Protein AF-0000000084922285 (afdb_homodimer)

Radius of gyration: 20.54 Å; Cα contacts (8 Å, |Δi|>4): 745; chains: 2; bounding box: 54×82×44 Å

Organism: Filifactor alocis (strain ATCC 35896 / CCUG 47790 / D40 B5) (NCBI:txid546269)

pLDDT: mean 90.6, std 15.61, range [23.88, 98.81]

Solvent-accessible surface area (backbone atoms only — not comparable to full-atom values): 15149 Å² total; per-residue (Å²): 89,78,44,74,59,47,82,63,41,44,76,74,59,45,54,66,76,16,33,37,54,41,68,46,74,58,94,44,26,39,36,34,34,31,69,37,38,36,32,80,51,98,92,44,81,43,77,31,34,37,34,43,34,30,28,55,25,46,63,90,67,17,32,32,39,39,39,76,36,66,76,84,61,44,74,50,39,33,36,30,40,45,41,65,56,42,48,66,75,44,54,80,29,30,40,34,25,64,45,57,21,49,39,88,48,36,39,37,39,32,31,34,36,38,38,90,96,50,81,53,17,25,30,37,39,41,39,38,29,76,45,56,39,31,41,36,40,52,68,71,69,61,64,70,63,60,67,76,107,90,78,43,74,57,45,83,61,40,43,72,74,59,45,54,65,76,16,33,37,54,42,69,46,76,58,93,42,26,41,36,35,34,31,70,37,38,34,33,80,51,98,91,42,79,45,78,30,33,36,34,44,34,30,29,56,25,47,63,89,66,18,33,33,39,38,39,77,37,66,76,84,62,45,74,49,41,34,36,29,39,45,38,67,56,44,48,66,76,44,53,80,29,30,39,34,25,64,44,55,21,47,40,86,49,37,38,38,38,31,30,34,37,40,39,87,97,51,81,52,17,25,32,37,39,40,40,37,30,76,44,55,41,31,41,37,41,52,69,70,70,64,64,69,64,61,65,76,106

Structure (mmCIF, N/CA/C/O backbone):
data_AF-0000000084922285-model_v1
#
loop_
_entity.id
_entity.type
_entity.pdbx_description
1 polymer 'Uncharacterized protein'
#
loop_
_atom_site.group_PDB
_atom_site.id
_atom_site.type_symbol
_atom_site.label_atom_id
_atom_site.label_alt_id
_atom_site.label_comp_id
_atom_site.label_asym_id
_atom_site.label_entity_id
_atom_site.label_seq_id
_atom_site.pdbx_PDB_ins_code
_atom_site.Cartn_x
_atom_site.Cartn_y
_atom_site.Cartn_z
_atom_site.occupancy
_atom_site.B_iso_or_equiv
_atom_site.auth_seq_id
_atom_site.auth_comp_id
_atom_site.auth_asym_id
_atom_site.auth_atom_id
_atom_site.pdbx_PDB_model_num
ATOM 1 N N . MET A 1 1 ? -23.25 -13.875 -4.23 1 90.25 1 MET A N 1
ATOM 2 C CA . MET A 1 1 ? -23.656 -12.508 -3.922 1 90.25 1 MET A CA 1
ATOM 3 C C . MET A 1 1 ? -22.531 -11.523 -4.25 1 90.25 1 MET A C 1
ATOM 5 O O . MET A 1 1 ? -21.359 -11.836 -4.062 1 90.25 1 MET A O 1
ATOM 9 N N . GLU A 1 2 ? -22.938 -10.336 -4.805 1 91.12 2 GLU A N 1
ATOM 10 C CA . GLU A 1 2 ? -21.953 -9.352 -5.238 1 91.12 2 GLU A CA 1
ATOM 11 C C . GLU A 1 2 ? -22.062 -8.062 -4.43 1 91.12 2 GLU A C 1
ATOM 13 O O . GLU A 1 2 ? -23.172 -7.605 -4.141 1 91.12 2 GLU A O 1
ATOM 18 N N . PHE A 1 3 ? -20.953 -7.629 -3.961 1 90.19 3 PHE A N 1
ATOM 19 C CA . PHE A 1 3 ? -20.859 -6.359 -3.248 1 90.19 3 PHE A CA 1
ATOM 20 C C . PHE A 1 3 ? -19.906 -5.406 -3.955 1 90.19 3 PHE A C 1
ATOM 22 O O . PHE A 1 3 ? -18.75 -5.762 -4.23 1 90.19 3 PHE A O 1
ATOM 29 N N . VAL A 1 4 ? -20.375 -4.211 -4.219 1 89.88 4 VAL A N 1
ATOM 30 C CA . VAL A 1 4 ? -19.531 -3.213 -4.863 1 89.88 4 VAL A CA 1
ATOM 31 C C . VAL A 1 4 ? -18.812 -2.379 -3.801 1 89.88 4 VAL A C 1
ATOM 33 O O . VAL A 1 4 ? -19.453 -1.868 -2.875 1 89.88 4 VAL A O 1
ATOM 36 N N . HIS A 1 5 ? -17.516 -2.32 -3.959 1 84.31 5 HIS A N 1
ATOM 37 C CA . HIS A 1 5 ? -16.719 -1.466 -3.076 1 84.31 5 HIS A CA 1
ATOM 38 C C . HIS A 1 5 ? -16.953 0.009 -3.385 1 84.31 5 HIS A C 1
ATOM 40 O O . HIS A 1 5 ? -16.797 0.442 -4.527 1 84.31 5 HIS A O 1
ATOM 46 N N . ASP A 1 6 ? -17.406 0.669 -2.418 1 76.69 6 ASP A N 1
ATOM 47 C CA . ASP A 1 6 ? -17.516 2.119 -2.551 1 76.69 6 ASP A CA 1
ATOM 48 C C . ASP A 1 6 ? -16.172 2.799 -2.25 1 76.69 6 ASP A C 1
ATOM 50 O O . ASP A 1 6 ? -15.711 2.779 -1.111 1 76.69 6 ASP A O 1
ATOM 54 N N . ARG A 1 7 ? -15.547 3.443 -3.244 1 72.31 7 ARG A N 1
ATOM 55 C CA . ARG A 1 7 ? -14.242 4.082 -3.104 1 72.31 7 ARG A CA 1
ATOM 56 C C . ARG A 1 7 ? -14.305 5.234 -2.105 1 72.31 7 ARG A C 1
ATOM 58 O O . ARG A 1 7 ? -13.266 5.699 -1.63 1 72.31 7 ARG A O 1
ATOM 65 N N . ASN A 1 8 ? -15.5 5.598 -1.83 1 66.56 8 ASN A N 1
ATOM 66 C CA . ASN A 1 8 ? -15.688 6.707 -0.9 1 66.56 8 ASN A CA 1
ATOM 67 C C . ASN A 1 8 ? -16.078 6.211 0.49 1 66.56 8 ASN A C 1
ATOM 69 O O . ASN A 1 8 ? -16.312 7.012 1.394 1 66.56 8 ASN A O 1
ATOM 73 N N . SER A 1 9 ? -16.25 4.824 0.606 1 64.62 9 SER A N 1
ATOM 74 C CA . SER A 1 9 ? -16.688 4.285 1.891 1 64.62 9 SER A CA 1
ATOM 75 C C . SER A 1 9 ? -15.766 3.176 2.373 1 64.62 9 SER A C 1
ATOM 77 O O . SER A 1 9 ? -14.836 2.783 1.662 1 64.62 9 SER A O 1
ATOM 79 N N . ASN A 1 10 ? -16.141 2.762 3.643 1 62.44 10 ASN A N 1
ATOM 80 C CA . ASN A 1 10 ? -15.336 1.722 4.266 1 62.44 10 ASN A CA 1
ATOM 81 C C . ASN A 1 10 ? -15.453 0.396 3.518 1 62.44 10 ASN A C 1
ATOM 83 O O . ASN A 1 10 ? -16.5 0.099 2.932 1 62.44 10 ASN A O 1
ATOM 87 N N . ILE A 1 11 ? -14.336 -0.273 3.664 1 67.06 11 ILE A N 1
ATOM 88 C CA . ILE A 1 11 ? -14.25 -1.57 3.002 1 67.06 11 ILE A CA 1
ATOM 89 C C . ILE A 1 11 ? -15.047 -2.607 3.787 1 67.06 11 ILE A C 1
ATOM 91 O O . ILE A 1 11 ? -14.859 -2.764 4.996 1 67.06 11 ILE A O 1
ATOM 95 N N . LEU A 1 12 ? -15.906 -3.199 3.156 1 75.31 12 LEU A N 1
ATOM 96 C CA . LEU A 1 12 ? -16.844 -4.172 3.705 1 75.31 12 LEU A CA 1
ATOM 97 C C . LEU A 1 12 ? -16.125 -5.461 4.094 1 75.31 12 LEU A C 1
ATOM 99 O O . LEU A 1 12 ? -16.547 -6.16 5.016 1 75.31 12 LEU A O 1
ATOM 103 N N . PHE A 1 13 ? -15.062 -5.738 3.432 1 88.62 13 PHE A N 1
ATOM 104 C CA . PHE A 1 13 ? -14.383 -7.012 3.6 1 88.62 13 PHE A CA 1
ATOM 105 C C . PHE A 1 13 ? -12.883 -6.805 3.799 1 88.62 13 PHE A C 1
ATOM 107 O O . PHE A 1 13 ? -12.32 -5.828 3.299 1 88.62 13 PHE A O 1
ATOM 114 N N . SER A 1 14 ? -12.359 -7.672 4.57 1 92.25 14 SER A N 1
ATOM 115 C CA . SER A 1 14 ? -10.914 -7.703 4.777 1 92.25 14 SER A CA 1
ATOM 116 C C . SER A 1 14 ? -10.281 -8.906 4.082 1 92.25 14 SER A C 1
ATOM 118 O O . SER A 1 14 ? -10.844 -10 4.094 1 92.25 14 SER A O 1
ATOM 120 N N . LEU A 1 15 ? -9.195 -8.641 3.488 1 94.88 15 LEU A N 1
ATOM 121 C CA . LEU A 1 15 ? -8.492 -9.695 2.771 1 94.88 15 LEU A CA 1
ATOM 122 C C . LEU A 1 15 ? -7.215 -10.094 3.5 1 94.88 15 LEU A C 1
ATOM 124 O O . LEU A 1 15 ? -6.434 -10.898 2.994 1 94.88 15 LEU A O 1
ATOM 128 N N . HIS A 1 16 ? -7 -9.562 4.715 1 92.5 16 HIS A N 1
ATOM 129 C CA . HIS A 1 16 ? -5.824 -9.906 5.508 1 92.5 16 HIS A CA 1
ATOM 130 C C . HIS A 1 16 ? -5.762 -11.406 5.781 1 92.5 16 HIS A C 1
ATOM 132 O O . HIS A 1 16 ? -6.773 -12.023 6.125 1 92.5 16 HIS A O 1
ATOM 138 N N . ASP A 1 17 ? -4.578 -12.016 5.57 1 93.25 17 ASP A N 1
ATOM 139 C CA . ASP A 1 17 ? -4.281 -13.438 5.77 1 93.25 17 ASP A CA 1
ATOM 140 C C . ASP A 1 17 ? -4.977 -14.297 4.719 1 93.25 17 ASP A C 1
ATOM 142 O O . ASP A 1 17 ? -4.98 -15.523 4.816 1 93.25 17 ASP A O 1
ATOM 146 N N . SER A 1 18 ? -5.707 -13.695 3.844 1 96.75 18 SER A N 1
ATOM 147 C CA . SER A 1 18 ? -6.258 -14.438 2.715 1 96.75 18 SER A CA 1
ATOM 148 C C . SER A 1 18 ? -5.188 -14.727 1.668 1 96.75 18 SER A C 1
ATOM 150 O O . SER A 1 18 ? -4.129 -14.094 1.665 1 96.75 18 SER A O 1
ATOM 152 N N . ARG A 1 19 ? -5.492 -15.703 0.812 1 98.06 19 ARG A N 1
ATOM 153 C CA . ARG A 1 19 ? -4.574 -16.062 -0.263 1 98.06 19 ARG A CA 1
ATOM 154 C C . ARG A 1 19 ? -5.234 -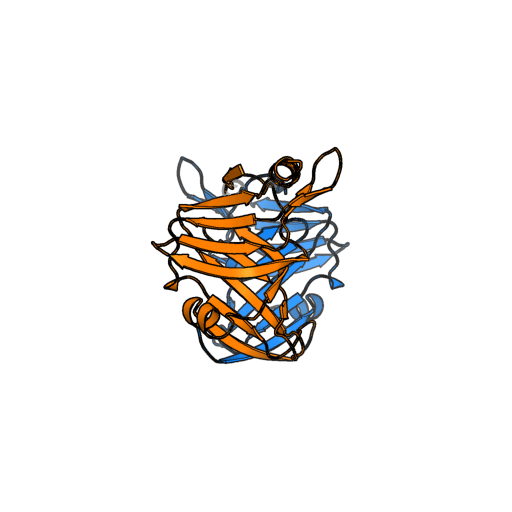15.906 -1.627 1 98.06 19 ARG A C 1
ATOM 156 O O . ARG A 1 19 ? -6.363 -16.359 -1.831 1 98.06 19 ARG A O 1
ATOM 163 N N . ILE A 1 20 ? -4.566 -15.211 -2.477 1 98.62 20 ILE A N 1
ATOM 164 C CA . ILE A 1 20 ? -4.938 -15.219 -3.887 1 98.62 20 ILE A CA 1
ATOM 165 C C . ILE A 1 20 ? -4.477 -16.531 -4.531 1 98.62 20 ILE A C 1
ATOM 167 O O . ILE A 1 20 ? -3.277 -16.766 -4.68 1 98.62 20 ILE A O 1
ATOM 171 N N . GLN A 1 21 ? -5.375 -17.328 -4.957 1 98.19 21 GLN A N 1
ATOM 172 C CA . GLN A 1 21 ? -5.051 -18.641 -5.496 1 98.19 21 GLN A CA 1
ATOM 173 C C . GLN A 1 21 ? -4.812 -18.578 -7.004 1 98.19 21 GLN A C 1
ATOM 175 O O . GLN A 1 21 ? -4.062 -19.375 -7.555 1 98.19 21 GLN A O 1
ATOM 180 N N . LYS A 1 22 ? -5.531 -17.672 -7.602 1 97.62 22 LYS A N 1
ATOM 181 C CA . LYS A 1 22 ? -5.461 -17.516 -9.047 1 97.62 22 LYS A CA 1
ATOM 182 C C . LYS A 1 22 ? -5.762 -16.062 -9.461 1 97.62 22 LYS A C 1
ATOM 184 O 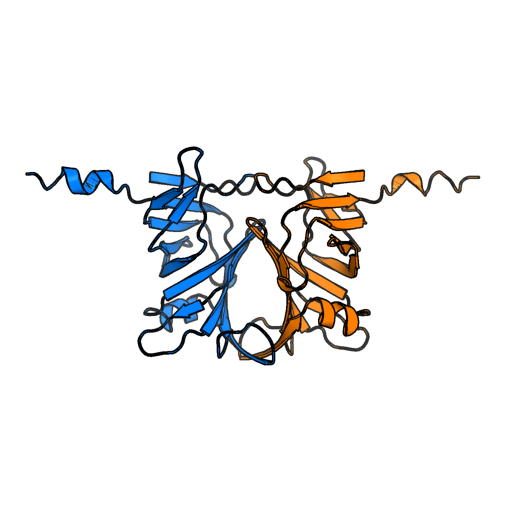O . LYS A 1 22 ? -6.59 -15.398 -8.836 1 97.62 22 LYS A O 1
ATOM 189 N N . VAL A 1 23 ? -5.082 -15.609 -10.461 1 98.44 23 VAL A N 1
ATOM 190 C CA . VAL A 1 23 ? -5.332 -14.305 -11.07 1 98.44 23 VAL A CA 1
ATOM 191 C C . VAL A 1 23 ? -5.711 -14.492 -12.539 1 98.44 23 VAL A C 1
ATOM 193 O O . VAL A 1 23 ? -5.008 -15.172 -13.289 1 98.44 23 VAL A O 1
ATOM 196 N N . ASP A 1 24 ? -6.801 -13.859 -12.875 1 97.69 24 ASP A N 1
ATOM 197 C CA . ASP A 1 24 ? -7.281 -13.922 -14.25 1 97.69 24 ASP A CA 1
ATOM 198 C C . ASP A 1 24 ? -7.582 -12.531 -14.797 1 97.69 24 ASP A C 1
ATOM 200 O O . ASP A 1 24 ? -7.938 -11.625 -14.039 1 97.69 24 ASP A O 1
ATOM 204 N N . PHE A 1 25 ? -7.418 -12.461 -16.094 1 98.44 25 PHE A N 1
ATOM 205 C CA . PHE A 1 25 ? -7.703 -11.195 -16.75 1 98.44 25 PHE A CA 1
ATOM 206 C C . PHE A 1 25 ? -8.391 -11.43 -18.094 1 98.44 25 PHE A C 1
ATOM 208 O O . PHE A 1 25 ? -7.84 -12.102 -18.969 1 98.44 25 PHE A O 1
ATOM 215 N N . GLN A 1 26 ? -9.562 -10.883 -18.203 1 97.75 26 GLN A N 1
ATOM 216 C CA . GLN A 1 26 ? -10.344 -10.977 -19.438 1 97.75 26 GLN A CA 1
ATOM 217 C C . GLN A 1 26 ? -11.242 -9.75 -19.609 1 97.75 26 GLN A C 1
ATOM 219 O O . GLN A 1 26 ? -11.875 -9.305 -18.656 1 97.75 26 GLN A O 1
ATOM 224 N N . ASN A 1 27 ? -11.32 -9.172 -20.891 1 97.06 27 ASN A N 1
ATOM 225 C CA . ASN A 1 27 ? -12.211 -8.062 -21.219 1 97.06 27 ASN A CA 1
ATOM 226 C C . ASN A 1 27 ? -12.016 -6.895 -20.25 1 97.06 27 ASN A C 1
ATOM 228 O O . ASN A 1 27 ? -12.984 -6.383 -19.688 1 97.06 27 ASN A O 1
ATOM 232 N N . ASN A 1 28 ? -10.82 -6.496 -19.984 1 97.94 28 ASN A N 1
ATOM 233 C CA . ASN A 1 28 ? -10.414 -5.379 -19.125 1 97.94 28 ASN A CA 1
ATOM 234 C C . ASN A 1 28 ? -10.891 -5.566 -17.688 1 97.94 28 ASN A C 1
ATOM 236 O O . ASN A 1 28 ? -11.195 -4.594 -17 1 97.94 28 ASN A O 1
ATOM 240 N N . THR A 1 29 ? -11.078 -6.812 -17.359 1 98.44 29 THR A N 1
ATOM 241 C CA . THR A 1 29 ? -11.477 -7.145 -16 1 98.44 29 THR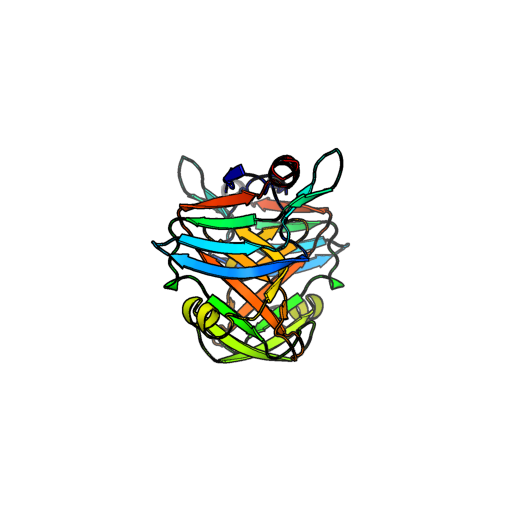 A CA 1
ATOM 242 C C . THR A 1 29 ? -10.438 -8.047 -15.336 1 98.44 29 THR A C 1
ATOM 244 O O . THR A 1 29 ? -10.109 -9.109 -15.867 1 98.44 29 THR A O 1
ATOM 247 N N . LEU A 1 30 ? -9.867 -7.586 -14.242 1 98.69 30 LEU A N 1
ATOM 248 C CA . LEU A 1 30 ? -8.953 -8.375 -13.43 1 98.69 30 LEU A CA 1
ATOM 249 C C . LEU A 1 30 ? -9.695 -9.102 -12.312 1 98.69 30 LEU A C 1
ATOM 251 O O . LEU A 1 30 ? -10.484 -8.492 -11.586 1 98.69 30 LEU A O 1
ATOM 255 N N . ARG A 1 31 ? -9.477 -10.391 -12.219 1 98.44 31 ARG A N 1
ATOM 256 C CA . ARG A 1 31 ? -10.148 -11.203 -11.211 1 98.44 31 ARG A CA 1
ATOM 257 C C . ARG A 1 31 ? -9.133 -11.938 -10.336 1 98.44 31 ARG A C 1
ATOM 259 O O . ARG A 1 31 ? -8.219 -12.586 -10.852 1 98.44 31 ARG A O 1
ATOM 266 N N . LEU A 1 32 ? -9.289 -11.844 -9.055 1 98.62 32 LEU A N 1
ATOM 267 C CA . LEU A 1 32 ? -8.508 -12.586 -8.07 1 98.62 32 LEU A CA 1
ATOM 268 C C . LEU A 1 32 ? -9.367 -13.633 -7.379 1 98.62 32 LEU A C 1
ATOM 270 O O . LEU A 1 32 ? -10.336 -13.297 -6.691 1 98.62 32 LEU A O 1
ATOM 274 N N . LYS A 1 33 ? -9.016 -14.867 -7.543 1 98.19 33 LYS A N 1
ATOM 275 C CA . LYS A 1 33 ? -9.688 -15.922 -6.797 1 98.19 33 LYS A CA 1
ATOM 276 C C . LYS A 1 33 ? -9.117 -16.062 -5.391 1 98.19 33 LYS A C 1
ATOM 278 O O . LYS A 1 33 ? -7.914 -16.266 -5.223 1 98.19 33 LYS A O 1
ATOM 283 N N . MET A 1 34 ? -10.016 -16.031 -4.43 1 97.88 34 MET A N 1
ATOM 284 C CA . MET A 1 34 ? -9.586 -16 -3.035 1 97.88 34 MET A CA 1
ATOM 285 C C . MET A 1 34 ? -9.992 -17.281 -2.307 1 97.88 34 MET A C 1
ATOM 287 O O . MET A 1 34 ? -11.094 -17.797 -2.514 1 97.88 34 MET A O 1
ATOM 291 N N . ASN A 1 35 ? -9.148 -17.734 -1.402 1 96.44 35 ASN A N 1
ATOM 292 C CA . ASN A 1 35 ? -9.508 -18.875 -0.572 1 96.44 35 ASN A CA 1
ATOM 293 C C . ASN A 1 35 ? -10.438 -18.469 0.567 1 96.44 35 ASN A C 1
ATOM 295 O O . ASN A 1 35 ? -11.266 -19.266 1.013 1 96.44 35 ASN A O 1
ATOM 299 N N . ARG A 1 36 ? -10.219 -17.219 0.99 1 95.94 36 ARG A N 1
ATOM 300 C CA . ARG A 1 36 ? -11.07 -16.703 2.061 1 95.94 36 ARG A CA 1
ATOM 301 C C . ARG A 1 36 ? -11.234 -15.188 1.941 1 95.94 36 ARG A C 1
ATOM 303 O O . ARG A 1 36 ? -10.344 -14.5 1.446 1 95.94 36 ARG A O 1
ATOM 310 N N . ILE A 1 37 ? -12.367 -14.719 2.352 1 95.25 37 ILE A N 1
ATOM 311 C CA . ILE A 1 37 ? -12.734 -13.312 2.469 1 95.25 37 ILE A CA 1
ATOM 312 C C . ILE A 1 37 ? -13.43 -13.07 3.809 1 95.25 37 ILE A C 1
ATOM 314 O O . ILE A 1 37 ? -14.398 -13.75 4.141 1 95.25 37 ILE A O 1
ATOM 318 N N . PHE A 1 38 ? -12.938 -12.086 4.543 1 93.56 38 PHE A N 1
ATOM 319 C CA . PHE A 1 38 ? -13.438 -11.898 5.898 1 93.56 38 PHE A CA 1
ATOM 320 C C . PHE A 1 38 ? -14.422 -10.734 5.961 1 93.56 38 PHE A C 1
ATOM 322 O O . PHE A 1 38 ? -14.188 -9.68 5.355 1 93.56 38 PHE A O 1
ATOM 329 N N . GLN A 1 39 ? -15.461 -10.953 6.672 1 89.31 39 GLN A N 1
ATOM 330 C CA . GLN A 1 39 ? -16.375 -9.883 7.055 1 89.31 39 GLN A CA 1
ATOM 331 C C . GLN A 1 39 ? -16.484 -9.773 8.57 1 89.31 39 GLN A C 1
ATOM 333 O O . GLN A 1 39 ? -16.766 -10.758 9.25 1 89.31 39 GLN A O 1
ATOM 338 N N . TYR A 1 40 ? -16.25 -8.547 9.031 1 84 40 TYR A N 1
ATOM 339 C CA . TYR A 1 40 ? -16.391 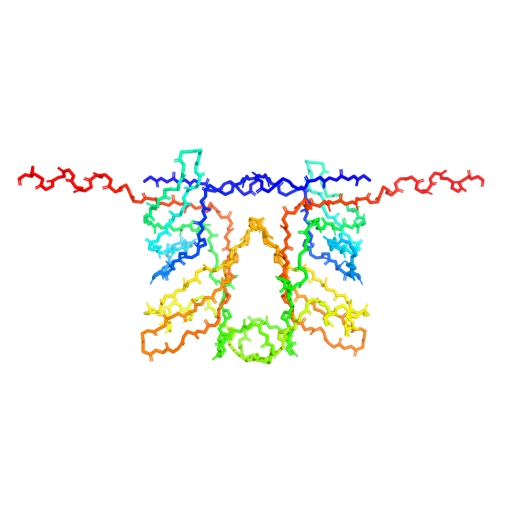-8.328 10.469 1 84 40 TYR A CA 1
ATOM 340 C C . TYR A 1 40 ? -17.703 -7.621 10.789 1 84 40 TYR A C 1
ATOM 342 O O . TYR A 1 40 ? -17.938 -6.504 10.328 1 84 40 TYR A O 1
ATOM 350 N N . THR A 1 41 ? -18.5 -8.32 11.516 1 80.31 41 THR A N 1
ATOM 351 C CA . THR A 1 41 ? -19.797 -7.789 11.906 1 80.31 41 THR A CA 1
ATOM 352 C C . THR A 1 41 ? -19.906 -7.711 13.43 1 80.31 41 THR A C 1
ATOM 354 O O . THR A 1 41 ? -19.031 -8.172 14.148 1 80.31 41 THR A O 1
ATOM 357 N N . ALA A 1 42 ? -20.984 -7.121 13.922 1 83.75 42 ALA A N 1
ATOM 358 C CA . ALA A 1 42 ? -21.266 -7.066 15.359 1 83.75 42 ALA A CA 1
ATOM 359 C C . ALA A 1 42 ? -21.359 -8.469 15.953 1 83.75 42 ALA A C 1
ATOM 361 O O . ALA A 1 42 ? -21 -8.68 17.109 1 83.75 42 ALA A O 1
ATOM 362 N N . ASP A 1 43 ? -21.781 -9.438 15.211 1 87.12 43 ASP A N 1
ATOM 363 C CA . ASP A 1 43 ? -21.984 -10.805 15.664 1 87.12 43 ASP A CA 1
ATOM 364 C C . ASP A 1 43 ? -20.703 -11.617 15.578 1 87.12 43 ASP A C 1
ATOM 366 O O . ASP A 1 43 ? -20.656 -12.773 16 1 87.12 43 ASP A O 1
ATOM 370 N N . GLY A 1 44 ? -19.656 -11.07 14.984 1 86 44 GLY A N 1
ATOM 371 C CA . GLY A 1 44 ? -18.391 -11.773 14.883 1 86 44 GLY A CA 1
ATOM 372 C C . GLY A 1 44 ? -17.828 -11.781 13.477 1 86 44 GLY A C 1
ATOM 373 O O . GLY A 1 44 ? -18.172 -10.938 12.656 1 86 44 GLY A O 1
ATOM 374 N N . GLU A 1 45 ? -16.953 -12.758 13.227 1 88.69 45 GLU A N 1
ATOM 375 C CA . GLU A 1 45 ? -16.234 -12.891 11.961 1 88.69 45 GLU A CA 1
ATOM 376 C C . GLU A 1 45 ? -16.906 -13.922 11.055 1 88.69 45 GLU A C 1
ATOM 378 O O . GLU A 1 45 ? -17.234 -15.023 11.492 1 88.69 45 GLU A O 1
ATOM 383 N N . LYS A 1 46 ? -17.203 -13.508 9.867 1 90.75 46 LYS A N 1
ATOM 384 C CA . LYS A 1 46 ? -17.656 -14.422 8.828 1 90.75 46 LYS A CA 1
ATOM 385 C C . LYS A 1 46 ? -16.609 -14.617 7.746 1 90.75 46 LYS A C 1
ATOM 387 O O . LYS A 1 46 ? -15.922 -13.664 7.359 1 90.75 46 LYS A O 1
ATOM 392 N N . ILE A 1 47 ? -16.547 -15.859 7.273 1 93.44 47 ILE A N 1
ATOM 393 C CA . ILE A 1 47 ? -15.531 -16.203 6.277 1 93.44 47 ILE A CA 1
ATOM 394 C C . ILE A 1 47 ? -16.203 -16.75 5.023 1 93.44 47 ILE A C 1
ATOM 396 O O . ILE A 1 47 ? -17.078 -17.625 5.109 1 93.44 47 ILE A O 1
ATOM 400 N N . PHE A 1 48 ? -15.836 -16.203 3.979 1 93.06 48 PHE A N 1
ATOM 401 C CA . PHE A 1 48 ? -16.359 -16.609 2.682 1 93.06 48 PHE A CA 1
ATOM 402 C C . PHE A 1 48 ? -15.227 -16.969 1.725 1 93.06 48 PHE A C 1
ATOM 404 O O . PHE A 1 48 ? -14.07 -16.641 1.989 1 93.06 48 PHE A O 1
ATOM 411 N N . SER A 1 49 ? -15.57 -17.703 0.71 1 93.62 49 SER A N 1
ATOM 412 C CA . SER A 1 49 ? -14.734 -17.781 -0.485 1 93.62 49 SER A CA 1
ATOM 413 C C . SER A 1 49 ? -15.328 -16.969 -1.628 1 93.62 49 SER A C 1
ATOM 415 O O . SER A 1 49 ? -16.5 -16.562 -1.567 1 93.62 49 SER A O 1
ATOM 417 N N . GLY A 1 50 ? -14.523 -16.656 -2.572 1 96.19 50 GLY A N 1
ATOM 418 C CA . GLY A 1 50 ? -15.055 -15.922 -3.707 1 96.19 50 GLY A CA 1
ATOM 419 C C . GLY A 1 50 ? -13.984 -15.211 -4.512 1 96.19 50 GLY A C 1
ATOM 420 O O . GLY A 1 50 ? -12.828 -15.648 -4.543 1 96.19 50 GLY A O 1
ATOM 421 N N . ASP A 1 51 ? -14.484 -14.203 -5.23 1 97.5 51 ASP A N 1
ATOM 422 C CA . ASP A 1 51 ? -13.594 -13.469 -6.129 1 97.5 51 ASP A CA 1
ATOM 423 C C . ASP A 1 51 ? -13.602 -11.977 -5.809 1 97.5 51 ASP A C 1
ATOM 425 O O . ASP A 1 51 ? -14.625 -11.422 -5.41 1 97.5 51 ASP A O 1
ATOM 429 N N . ILE A 1 52 ? -12.445 -11.406 -5.941 1 97.81 52 ILE A N 1
ATOM 430 C CA . ILE A 1 52 ? -12.367 -9.953 -6.047 1 97.81 52 ILE A CA 1
ATOM 431 C C . ILE A 1 52 ? -12.258 -9.547 -7.516 1 97.81 52 ILE A C 1
ATOM 433 O O . ILE A 1 52 ? -11.367 -10.016 -8.227 1 97.81 52 ILE A O 1
ATOM 437 N N . ILE A 1 53 ? -13.133 -8.688 -7.93 1 98 53 ILE A N 1
ATOM 438 C CA . ILE A 1 53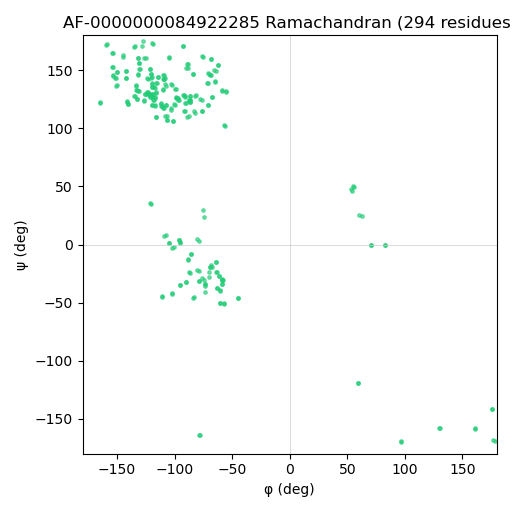 ? -13.203 -8.328 -9.344 1 98 53 ILE A CA 1
ATOM 439 C C . ILE A 1 53 ? -12.922 -6.84 -9.516 1 98 53 ILE A C 1
ATOM 441 O O . ILE A 1 53 ? -13.578 -6 -8.891 1 98 53 ILE A O 1
ATOM 445 N N . PHE A 1 54 ? -11.945 -6.512 -10.328 1 98.19 54 PHE A N 1
ATOM 446 C CA . PHE A 1 54 ? -11.602 -5.141 -10.688 1 98.19 54 PHE A CA 1
ATOM 447 C C . PHE A 1 54 ? -12.031 -4.828 -12.117 1 98.19 54 PHE A C 1
ATOM 449 O O . PHE A 1 54 ? -11.398 -5.266 -13.07 1 98.19 54 PHE A O 1
ATOM 456 N N . LYS A 1 55 ? -13.078 -4.035 -12.203 1 97.75 55 LYS A N 1
ATOM 457 C CA . LYS A 1 55 ? -13.625 -3.711 -13.516 1 97.75 55 LYS A CA 1
ATOM 458 C C . LYS A 1 55 ? -12.859 -2.553 -14.156 1 97.75 55 LYS A C 1
ATOM 460 O O . LYS A 1 55 ? -12.422 -1.634 -13.461 1 97.75 55 LYS A O 1
ATOM 465 N N . ASP A 1 56 ? -12.734 -2.572 -15.531 1 98.25 56 ASP A N 1
ATOM 466 C CA . ASP A 1 56 ? -12.055 -1.56 -16.328 1 98.25 56 ASP A CA 1
ATOM 467 C C . ASP A 1 56 ? -10.617 -1.364 -15.852 1 98.25 56 ASP A C 1
ATOM 469 O O . ASP A 1 56 ? -10.195 -0.239 -15.586 1 98.25 56 ASP A O 1
ATOM 473 N N . SER A 1 57 ? -9.984 -2.449 -15.75 1 98.19 57 SER A N 1
ATOM 474 C CA . SER A 1 57 ? -8.57 -2.459 -15.383 1 98.19 57 SER A CA 1
ATOM 475 C C . SER A 1 57 ? -7.684 -2.383 -16.625 1 98.19 57 SER A C 1
ATOM 477 O O . SER A 1 57 ? -8.109 -2.74 -17.719 1 98.19 57 SER A O 1
ATOM 479 N N . ASP A 1 58 ? -6.535 -1.831 -16.453 1 97.75 58 ASP A N 1
ATOM 480 C CA . ASP A 1 58 ? -5.465 -1.816 -17.453 1 97.75 58 ASP A CA 1
ATOM 481 C C . ASP A 1 58 ? -4.242 -2.586 -16.953 1 97.75 58 ASP A C 1
ATOM 483 O O . ASP A 1 58 ? -3.529 -2.121 -16.062 1 97.75 58 ASP A O 1
ATOM 487 N N . LEU A 1 59 ? -3.992 -3.67 -17.516 1 96.06 59 LEU A N 1
ATOM 488 C CA . LEU A 1 59 ? -2.934 -4.566 -17.062 1 96.06 59 LEU A CA 1
ATOM 489 C C . LEU A 1 59 ? -1.571 -3.887 -17.156 1 96.06 59 LEU A C 1
ATOM 491 O O . LEU A 1 59 ? -0.66 -4.207 -16.391 1 96.06 59 LEU A O 1
ATOM 495 N N . ASP A 1 60 ? -1.409 -2.932 -18.062 1 95.62 60 ASP A N 1
ATOM 496 C CA . ASP A 1 60 ? -0.149 -2.215 -18.219 1 95.62 60 ASP A CA 1
ATOM 497 C C . ASP A 1 60 ? 0.133 -1.311 -17.031 1 95.62 60 ASP A C 1
ATOM 499 O O . ASP A 1 60 ? 1.264 -0.858 -16.844 1 95.62 60 ASP A O 1
ATOM 503 N N . GLU A 1 61 ? -0.937 -0.992 -16.25 1 96.5 61 GLU A N 1
ATOM 504 C CA . GLU A 1 61 ? -0.795 -0.151 -15.062 1 96.5 61 GLU A CA 1
ATOM 505 C C . GLU A 1 61 ? -0.636 -0.996 -13.805 1 96.5 61 GLU A C 1
ATOM 507 O O . GLU A 1 61 ? -0.601 -0.462 -12.695 1 96.5 61 GLU A O 1
ATOM 512 N N . CYS A 1 62 ? -0.612 -2.312 -13.977 1 97.94 62 CYS A N 1
ATOM 513 C CA . CYS A 1 62 ? -0.472 -3.23 -12.844 1 97.94 62 CYS A CA 1
ATOM 514 C C . CYS A 1 62 ? 0.892 -3.908 -12.859 1 97.94 62 CYS A C 1
ATOM 516 O O . CYS A 1 62 ? 1.437 -4.195 -13.93 1 97.94 62 CYS A O 1
ATOM 518 N N . SER A 1 63 ? 1.437 -4.164 -11.734 1 98.25 63 SER A N 1
ATOM 519 C CA . SER A 1 63 ? 2.748 -4.793 -11.625 1 98.25 63 SER A CA 1
ATOM 520 C C . SER A 1 63 ? 2.895 -5.555 -10.312 1 98.25 63 SER A C 1
ATOM 522 O O . SER A 1 63 ? 2.07 -5.406 -9.406 1 98.25 63 SER A O 1
ATOM 524 N N . VAL A 1 64 ? 3.9 -6.395 -10.281 1 98.69 64 VAL A N 1
ATOM 525 C CA . VAL A 1 64 ? 4.227 -7.148 -9.078 1 98.69 64 VAL A CA 1
ATOM 526 C C . VAL A 1 64 ? 5.727 -7.066 -8.805 1 98.69 64 VAL A C 1
ATOM 528 O O . VAL A 1 64 ? 6.539 -7.309 -9.695 1 98.69 64 VAL A O 1
ATOM 531 N N . PHE A 1 65 ? 6.047 -6.637 -7.648 1 98.75 65 PHE A N 1
ATOM 532 C CA . PHE A 1 65 ? 7.422 -6.707 -7.168 1 98.75 65 PHE A CA 1
ATOM 533 C C . PHE A 1 65 ? 7.672 -8.023 -6.434 1 98.75 65 PHE A C 1
ATOM 535 O O . PHE A 1 65 ? 6.996 -8.328 -5.449 1 98.75 65 PHE A O 1
ATOM 542 N N . ILE A 1 66 ? 8.617 -8.766 -6.914 1 98.81 66 ILE A N 1
ATOM 543 C CA . ILE A 1 66 ? 8.961 -10.055 -6.324 1 98.81 66 ILE A CA 1
ATOM 544 C C . ILE A 1 66 ? 10.352 -9.977 -5.691 1 98.81 66 ILE A C 1
ATOM 546 O O . ILE A 1 66 ? 11.344 -9.75 -6.383 1 98.81 66 ILE A O 1
ATOM 550 N N . PHE A 1 67 ? 10.414 -10.25 -4.43 1 98.75 67 PHE A N 1
ATOM 551 C CA . PHE A 1 67 ? 11.672 -10.164 -3.697 1 98.75 67 PHE A CA 1
ATOM 552 C C . PHE A 1 67 ? 12.375 -11.523 -3.676 1 98.75 67 PHE A C 1
ATOM 554 O O . PHE A 1 67 ? 11.797 -12.531 -4.07 1 98.75 67 PHE A O 1
ATOM 561 N N . ASP A 1 68 ? 13.586 -11.516 -3.213 1 98.56 68 ASP A N 1
ATOM 562 C CA . ASP A 1 68 ? 14.383 -12.734 -3.24 1 98.56 68 ASP A CA 1
ATOM 563 C C . ASP A 1 68 ? 14.172 -13.562 -1.973 1 98.56 68 ASP A C 1
ATOM 565 O O . ASP A 1 68 ? 14.562 -14.734 -1.913 1 98.56 68 ASP A O 1
ATOM 569 N N . LYS A 1 69 ? 13.586 -13.023 -1.006 1 98.38 69 LYS A N 1
ATOM 570 C CA . LYS A 1 69 ? 13.312 -13.609 0.304 1 98.38 69 LYS A CA 1
ATOM 571 C C . LYS A 1 69 ? 12.18 -12.867 1.011 1 98.38 69 LYS A C 1
ATOM 573 O O . LYS A 1 69 ? 11.68 -11.859 0.51 1 98.38 69 LYS A O 1
ATOM 578 N N . VAL A 1 70 ? 11.781 -13.422 2.08 1 98.25 70 VAL A N 1
ATOM 579 C CA . VAL A 1 70 ? 10.93 -12.633 2.969 1 98.25 70 VAL A CA 1
ATOM 580 C C . VAL A 1 70 ? 11.734 -11.477 3.564 1 98.25 70 VAL A C 1
ATOM 582 O O . VAL A 1 70 ? 12.828 -11.68 4.098 1 98.25 70 VAL A O 1
ATOM 585 N N . VAL A 1 71 ? 11.195 -10.312 3.408 1 97.69 71 VAL A N 1
ATOM 586 C CA . VAL A 1 71 ? 11.945 -9.141 3.855 1 97.69 71 VAL A CA 1
ATOM 587 C C . VAL A 1 71 ? 11.258 -8.516 5.066 1 97.69 71 VAL A C 1
ATOM 589 O O . VAL A 1 71 ? 10.117 -8.047 4.965 1 97.69 71 VAL A O 1
ATOM 592 N N . TYR A 1 72 ? 11.977 -8.477 6.141 1 93.25 72 TYR A N 1
ATOM 593 C CA . TYR A 1 72 ? 11.547 -7.73 7.32 1 93.25 72 TYR A CA 1
ATOM 594 C C . TYR A 1 72 ? 12.438 -6.516 7.555 1 93.25 72 TYR A C 1
ATOM 596 O O . TYR A 1 72 ? 11.945 -5.422 7.84 1 93.25 72 TYR A O 1
ATOM 604 N N . GLU A 1 73 ? 13.719 -6.812 7.422 1 96.19 73 GLU A N 1
ATOM 605 C CA . GLU A 1 73 ? 14.766 -5.809 7.559 1 96.19 73 GLU A CA 1
ATOM 606 C C . GLU A 1 73 ? 16.016 -6.211 6.789 1 96.19 73 GLU A C 1
ATOM 608 O O . GLU A 1 73 ? 16.266 -7.398 6.566 1 96.19 73 GLU A O 1
ATOM 613 N N . GLY A 1 74 ? 16.766 -5.148 6.391 1 98 74 GLY A N 1
ATOM 614 C CA . GLY A 1 74 ? 18.047 -5.43 5.773 1 98 74 GLY A CA 1
ATOM 615 C C . GLY A 1 74 ? 18 -5.43 4.258 1 98 74 GLY A C 1
ATOM 616 O O . GLY A 1 74 ? 17.031 -4.941 3.664 1 98 74 GLY A O 1
ATOM 617 N N . LYS A 1 75 ? 19.047 -5.887 3.654 1 98.69 75 LYS A N 1
ATOM 618 C CA . LYS A 1 75 ? 19.219 -5.828 2.207 1 98.69 75 LYS A CA 1
ATOM 619 C C . LYS A 1 75 ? 18.281 -6.809 1.503 1 98.69 75 LYS A C 1
ATOM 621 O O . LYS A 1 75 ? 18.047 -7.91 2 1 98.69 75 LYS A O 1
ATOM 626 N N . PHE A 1 76 ? 17.875 -6.41 0.365 1 98.69 76 PHE A N 1
ATOM 627 C CA . PHE A 1 76 ? 17.062 -7.273 -0.482 1 98.69 76 PHE A CA 1
ATOM 628 C C . PHE A 1 76 ? 17.391 -7.047 -1.954 1 98.69 76 PHE A C 1
ATOM 630 O O . PHE A 1 76 ? 18.047 -6.062 -2.307 1 98.69 76 PHE A O 1
ATOM 637 N N . SER A 1 77 ? 17 -7.969 -2.721 1 98.81 77 SER A N 1
ATOM 638 C CA . SER A 1 77 ? 16.922 -7.832 -4.172 1 98.81 77 SER A CA 1
ATOM 639 C C . SER A 1 77 ? 15.617 -8.406 -4.711 1 98.81 77 SER A C 1
ATOM 641 O O . SER A 1 77 ? 14.844 -9.016 -3.967 1 98.81 77 SER A O 1
ATOM 643 N N . GLY A 1 78 ? 15.391 -8.133 -5.953 1 98.56 78 GLY A N 1
ATOM 644 C CA . GLY A 1 78 ? 14.164 -8.648 -6.539 1 98.56 78 GLY A CA 1
ATOM 645 C C . GLY A 1 78 ? 13.977 -8.227 -7.984 1 98.56 78 GLY A C 1
ATOM 646 O O . GLY A 1 78 ? 14.93 -7.805 -8.641 1 98.56 78 GLY A O 1
ATOM 647 N N . ASN A 1 79 ? 12.797 -8.484 -8.43 1 98.75 79 ASN A N 1
ATOM 648 C CA . ASN A 1 79 ? 12.406 -8.195 -9.805 1 98.75 79 ASN A CA 1
ATOM 649 C C . ASN A 1 79 ? 10.977 -7.668 -9.883 1 98.75 79 ASN A C 1
ATOM 651 O O . ASN A 1 79 ? 10.055 -8.281 -9.336 1 98.75 79 ASN A O 1
ATOM 655 N N . ALA A 1 80 ? 10.852 -6.477 -10.461 1 98.62 80 ALA A N 1
ATOM 656 C CA . ALA A 1 80 ? 9.523 -5.957 -10.789 1 98.62 80 ALA A CA 1
ATOM 657 C C . ALA A 1 80 ? 9.062 -6.449 -12.156 1 98.62 80 ALA A C 1
ATOM 659 O O . ALA A 1 80 ? 9.758 -6.254 -13.164 1 98.62 80 ALA A O 1
ATOM 660 N N . ILE A 1 81 ? 7.906 -7 -12.18 1 98.5 81 ILE A N 1
ATOM 661 C CA . ILE A 1 81 ? 7.418 -7.574 -13.43 1 98.5 81 ILE A CA 1
ATOM 662 C C . ILE A 1 81 ? 5.988 -7.102 -13.688 1 98.5 81 ILE A C 1
ATOM 664 O O . ILE A 1 81 ? 5.297 -6.664 -12.766 1 98.5 81 ILE A O 1
ATOM 668 N N . SER A 1 82 ? 5.57 -7.199 -14.938 1 98.12 82 SER A N 1
ATOM 669 C CA . SER A 1 82 ? 4.191 -6.867 -15.281 1 98.12 82 SER A CA 1
ATOM 670 C C . SER A 1 82 ? 3.215 -7.883 -14.688 1 98.12 82 SER A C 1
ATOM 672 O O . SER A 1 82 ? 3.596 -9.016 -14.391 1 98.12 82 SER A O 1
ATOM 674 N N . MET A 1 83 ? 2.008 -7.512 -14.57 1 98.12 83 MET A N 1
ATOM 675 C CA . MET A 1 83 ? 0.985 -8.445 -14.117 1 98.12 83 MET A CA 1
ATOM 676 C C . MET A 1 83 ? 0.824 -9.602 -15.102 1 98.12 83 MET A C 1
ATOM 678 O O . MET A 1 83 ? 0.617 -10.742 -14.688 1 98.12 83 MET A O 1
ATOM 682 N N . LYS A 1 84 ? 0.93 -9.32 -16.328 1 97.25 84 LYS A N 1
ATOM 683 C CA . LYS A 1 84 ? 0.869 -10.367 -17.344 1 97.25 84 LYS A CA 1
ATOM 684 C C . LYS A 1 84 ? 1.941 -11.422 -17.109 1 97.25 84 LYS A C 1
ATOM 686 O O . LYS A 1 84 ? 1.646 -12.625 -17.094 1 97.25 84 LYS A O 1
ATOM 691 N N . ASP A 1 85 ? 3.174 -10.984 -16.938 1 97.81 85 ASP A N 1
ATOM 692 C CA . ASP A 1 85 ? 4.277 -11.906 -16.672 1 97.81 85 ASP A CA 1
ATOM 693 C C . ASP A 1 85 ? 4.043 -12.688 -15.375 1 97.81 85 ASP A C 1
ATOM 695 O O . ASP A 1 85 ? 4.367 -13.867 -15.297 1 97.81 85 ASP A O 1
ATOM 699 N N . TYR A 1 86 ? 3.537 -12.047 -14.406 1 98.5 86 TYR A N 1
ATOM 700 C CA . TYR A 1 86 ? 3.256 -12.719 -13.141 1 98.5 86 TYR A CA 1
ATOM 701 C C . TYR A 1 86 ? 2.258 -13.852 -13.336 1 98.5 86 TYR A C 1
ATOM 703 O O . TYR A 1 86 ? 2.475 -14.969 -12.859 1 98.5 86 TYR A O 1
ATOM 711 N N . MET A 1 87 ? 1.149 -13.547 -14.008 1 98.12 87 MET A N 1
ATOM 712 C CA . MET A 1 87 ? 0.1 -14.531 -14.242 1 98.12 87 MET A CA 1
ATOM 713 C C . MET A 1 87 ? 0.646 -15.734 -15.008 1 98.12 87 MET A C 1
ATOM 715 O O . MET A 1 87 ? 0.189 -16.859 -14.812 1 98.12 87 MET A O 1
ATOM 719 N N . GLU A 1 88 ? 1.61 -15.516 -15.812 1 97.19 88 GLU A N 1
ATOM 720 C CA . GLU A 1 88 ? 2.193 -16.578 -16.625 1 97.19 88 GLU A CA 1
ATOM 721 C C . GLU A 1 88 ? 3.24 -17.359 -15.828 1 97.19 88 GLU A C 1
ATOM 723 O O . GLU A 1 88 ? 3.238 -18.594 -15.836 1 97.19 88 GLU A O 1
ATOM 728 N N . THR A 1 89 ? 4.094 -16.688 -15.141 1 96.75 89 THR A N 1
ATOM 729 C CA . THR A 1 89 ? 5.266 -17.312 -14.523 1 96.75 89 THR A CA 1
ATOM 730 C C . THR A 1 89 ? 4.93 -17.844 -13.141 1 96.75 89 THR A C 1
ATOM 732 O O . THR A 1 89 ? 5.535 -18.812 -12.68 1 96.75 89 THR A O 1
ATOM 735 N N . TYR A 1 90 ? 3.912 -17.281 -12.531 1 97.19 90 TYR A N 1
ATOM 736 C CA . TYR A 1 90 ? 3.557 -17.656 -11.172 1 97.19 90 TYR A CA 1
ATOM 737 C C . TYR A 1 90 ? 2.133 -18.188 -11.102 1 97.19 90 TYR A C 1
ATOM 739 O O . TYR A 1 90 ? 1.417 -17.953 -10.125 1 97.19 90 TYR A O 1
ATOM 747 N N . SER A 1 91 ? 1.739 -18.875 -12.133 1 95.75 91 SER A N 1
ATOM 748 C CA . SER A 1 91 ? 0.378 -19.391 -12.273 1 95.75 91 SER A CA 1
ATOM 749 C C . SER A 1 91 ? 0.058 -20.406 -11.18 1 95.75 91 SER A C 1
ATOM 751 O O . SER A 1 91 ? -1.105 -20.594 -10.82 1 95.75 91 SER A O 1
ATOM 753 N N . ASN A 1 92 ? 1.06 -21.047 -10.594 1 95.88 92 ASN A N 1
ATOM 754 C CA . ASN A 1 92 ? 0.835 -22.078 -9.578 1 95.88 92 ASN A CA 1
ATOM 755 C C . ASN A 1 92 ? 1.151 -21.547 -8.18 1 95.88 92 ASN A C 1
ATOM 757 O O . ASN A 1 92 ? 1.108 -22.297 -7.203 1 95.88 92 ASN A O 1
ATOM 761 N N . ALA A 1 93 ? 1.523 -20.344 -8.062 1 97.94 93 ALA A N 1
ATOM 762 C CA . ALA A 1 93 ? 1.847 -19.75 -6.77 1 97.94 93 ALA A CA 1
ATOM 763 C C . ALA A 1 93 ? 0.605 -19.156 -6.117 1 97.94 93 ALA A C 1
ATOM 765 O O . ALA A 1 93 ? -0.363 -18.812 -6.805 1 97.94 93 ALA A O 1
ATOM 766 N N . GLU A 1 94 ? 0.629 -19.047 -4.82 1 98.56 94 GLU A N 1
ATOM 767 C CA . GLU A 1 94 ? -0.358 -18.297 -4.055 1 98.56 94 GLU A CA 1
ATOM 768 C C . GLU A 1 94 ? 0.251 -17.016 -3.477 1 98.56 94 GLU A C 1
ATOM 770 O O . GLU A 1 94 ? 1.416 -17.016 -3.074 1 98.56 94 GLU A O 1
ATOM 775 N N . PHE A 1 95 ? -0.5 -16 -3.469 1 98.81 95 PHE A N 1
ATOM 776 C CA . PHE A 1 95 ? -0.102 -14.758 -2.818 1 98.81 95 PHE A CA 1
ATOM 777 C C . PHE A 1 95 ? -0.876 -14.555 -1.522 1 98.81 95 PHE A C 1
ATOM 779 O O . PHE A 1 95 ? -2.086 -14.32 -1.546 1 98.81 95 PHE A O 1
ATOM 786 N N . GLU A 1 96 ? -0.225 -14.648 -0.44 1 98.69 96 GLU A N 1
ATOM 787 C CA . GLU A 1 96 ? -0.836 -14.391 0.86 1 98.69 96 GLU A CA 1
ATOM 788 C C . GLU A 1 96 ? -0.779 -12.906 1.214 1 98.69 96 GLU A C 1
ATOM 790 O O . GLU A 1 96 ? 0.304 -12.328 1.309 1 98.69 96 GLU A O 1
ATOM 795 N N . ILE A 1 97 ? -1.95 -12.367 1.442 1 98.38 97 ILE A N 1
ATOM 796 C CA . ILE A 1 97 ? -2.021 -10.938 1.72 1 98.38 97 ILE A CA 1
ATOM 797 C C . ILE A 1 97 ? -1.802 -10.695 3.211 1 98.38 97 ILE A C 1
ATOM 799 O O . ILE A 1 97 ? -2.525 -11.234 4.051 1 98.38 97 ILE A O 1
ATOM 803 N N . LEU A 1 98 ? -0.853 -9.891 3.543 1 96.88 98 LEU A N 1
ATOM 804 C CA . LEU A 1 98 ? -0.596 -9.484 4.918 1 96.88 98 LEU A CA 1
ATOM 805 C C . LEU A 1 98 ? -1.127 -8.078 5.176 1 96.88 98 LEU A C 1
ATOM 807 O O . LEU A 1 98 ? -1.658 -7.797 6.254 1 96.88 98 LEU A O 1
ATOM 811 N N . THR A 1 99 ? -0.904 -7.219 4.215 1 94.88 99 THR A N 1
ATOM 812 C CA . THR A 1 99 ? -1.366 -5.836 4.266 1 94.88 99 THR A CA 1
ATOM 813 C C . THR A 1 99 ? -2.029 -5.441 2.949 1 94.88 99 THR A C 1
ATOM 815 O O . THR A 1 99 ? -1.543 -5.793 1.871 1 94.88 99 THR A O 1
ATOM 818 N N . GLU A 1 100 ? -3.143 -4.84 3.02 1 95.44 100 GLU A N 1
ATOM 819 C CA . GLU A 1 100 ? -3.848 -4.301 1.859 1 95.44 100 GLU A CA 1
ATOM 820 C C . GLU A 1 100 ? -4.059 -2.797 1.989 1 95.44 100 GLU A C 1
ATOM 822 O O . GLU A 1 100 ? -4.102 -2.264 3.1 1 95.44 100 GLU A O 1
ATOM 827 N N . GLY A 1 101 ? -4.039 -2.117 0.925 1 93.19 101 GLY A N 1
ATOM 828 C CA . GLY A 1 101 ? -4.254 -0.68 0.877 1 93.19 101 GLY A CA 1
ATOM 829 C C . GLY A 1 101 ? -5.047 -0.234 -0.337 1 93.19 101 GLY A C 1
ATOM 830 O O . GLY A 1 101 ? -4.852 -0.757 -1.437 1 93.19 101 GLY A O 1
ATOM 831 N N . TYR A 1 102 ? -5.887 0.78 -0.082 1 91.75 102 TYR A N 1
ATOM 832 C CA . TYR A 1 102 ? -6.762 1.28 -1.138 1 91.75 102 TYR A CA 1
ATOM 833 C C . TYR A 1 102 ? -6.734 2.803 -1.191 1 91.75 102 TYR A C 1
ATOM 835 O O . TYR A 1 102 ? -6.758 3.467 -0.152 1 91.75 102 TYR A O 1
ATOM 843 N N . PHE A 1 103 ? -6.668 3.35 -2.404 1 90.81 103 PHE A N 1
ATOM 844 C CA . PHE A 1 103 ? -6.832 4.785 -2.607 1 90.81 103 PHE A CA 1
ATOM 845 C C . PHE A 1 103 ? -7.086 5.098 -4.078 1 90.81 103 PHE A C 1
ATOM 847 O O . PHE A 1 103 ? -6.277 4.754 -4.941 1 90.81 103 PHE A O 1
ATOM 854 N N . GLY A 1 104 ? -8.219 5.738 -4.266 1 87.94 104 GLY A N 1
ATOM 855 C CA . GLY A 1 104 ? -8.57 6.074 -5.637 1 87.94 104 GLY A CA 1
ATOM 856 C C . GLY A 1 104 ? -8.695 4.859 -6.535 1 87.94 104 GLY A C 1
ATOM 857 O O . GLY A 1 104 ? -9.477 3.949 -6.25 1 87.94 104 GLY A O 1
ATOM 858 N N . TYR A 1 105 ? -7.84 4.844 -7.559 1 93.25 105 TYR A N 1
ATOM 859 C CA . TYR A 1 105 ? -7.895 3.77 -8.547 1 93.25 105 TYR A CA 1
ATOM 860 C C . TYR A 1 105 ? -6.879 2.68 -8.219 1 93.25 105 TYR A C 1
ATOM 862 O O . TYR A 1 105 ? -6.75 1.7 -8.953 1 93.25 105 TYR A O 1
ATOM 870 N N . ASN A 1 106 ? -6.23 2.881 -7.082 1 94.19 106 ASN A N 1
ATOM 871 C CA . ASN A 1 106 ? -5.113 1.987 -6.781 1 94.19 106 ASN A CA 1
ATOM 872 C C . ASN A 1 106 ? -5.441 1.056 -5.617 1 94.19 106 ASN A C 1
ATOM 874 O O . ASN A 1 106 ? -6.031 1.48 -4.621 1 94.19 106 ASN A O 1
ATOM 878 N N . SER A 1 107 ? -5.152 -0.197 -5.793 1 95.75 107 SER A N 1
ATOM 879 C CA . SER A 1 107 ? -5.105 -1.188 -4.723 1 95.75 107 SER A CA 1
ATOM 880 C C . SER A 1 107 ? -3.715 -1.802 -4.598 1 95.75 107 SER A C 1
ATOM 882 O O . SER A 1 107 ? -3.08 -2.121 -5.605 1 95.75 107 SER A O 1
ATOM 884 N N . THR A 1 108 ? -3.275 -1.905 -3.385 1 97.06 108 THR A N 1
ATOM 885 C CA . THR A 1 108 ? -1.964 -2.5 -3.15 1 97.06 108 THR A CA 1
ATOM 886 C C . THR A 1 108 ? -2.061 -3.646 -2.148 1 97.06 108 THR A C 1
ATOM 888 O O . THR A 1 108 ? -2.664 -3.498 -1.084 1 97.06 108 THR A O 1
ATOM 891 N N . TYR A 1 109 ? -1.49 -4.773 -2.521 1 98.31 109 TYR A N 1
ATOM 892 C CA . TYR A 1 109 ? -1.375 -5.93 -1.636 1 98.31 109 TYR A CA 1
ATOM 893 C C . TYR A 1 109 ? 0.087 -6.266 -1.366 1 98.31 109 TYR A C 1
ATOM 895 O O . TYR A 1 109 ? 0.887 -6.375 -2.299 1 98.31 109 TYR A O 1
ATOM 903 N N . MET A 1 110 ? 0.385 -6.344 -0.13 1 97.81 110 MET A N 1
ATOM 904 C CA . MET A 1 110 ? 1.718 -6.754 0.304 1 97.81 110 MET A CA 1
ATOM 905 C C . MET A 1 110 ? 1.654 -8.047 1.112 1 97.81 110 MET A C 1
ATOM 907 O O . MET A 1 110 ? 0.757 -8.219 1.938 1 97.81 110 MET A O 1
ATOM 911 N N . GLY A 1 111 ? 2.59 -8.945 0.781 1 98.12 111 GLY A N 1
ATOM 912 C CA . GLY A 1 111 ? 2.586 -10.211 1.492 1 98.12 111 GLY A CA 1
ATOM 913 C C . GLY A 1 111 ? 3.621 -11.188 0.972 1 98.12 111 GLY A C 1
ATOM 914 O O . GLY A 1 111 ? 4.758 -10.805 0.688 1 98.12 111 GLY A O 1
ATOM 915 N N . TRP A 1 112 ? 3.152 -12.453 0.967 1 98.69 112 TRP A N 1
ATOM 916 C CA . TRP A 1 112 ? 4.098 -13.508 0.614 1 98.69 112 TRP A CA 1
ATOM 917 C C . TRP A 1 112 ? 3.635 -14.266 -0.625 1 98.69 112 TRP A C 1
ATOM 919 O O . TRP A 1 112 ? 2.449 -14.57 -0.765 1 98.69 112 TRP A O 1
ATOM 929 N N . ILE A 1 113 ? 4.586 -14.523 -1.427 1 98.75 113 ILE A N 1
ATOM 930 C CA . ILE A 1 113 ? 4.367 -15.43 -2.549 1 98.75 113 ILE A CA 1
ATOM 931 C C . ILE A 1 113 ? 4.836 -16.844 -2.176 1 98.75 113 ILE A C 1
ATOM 933 O O . ILE A 1 113 ? 5.98 -17.031 -1.757 1 98.75 113 ILE A O 1
ATOM 937 N N . ARG A 1 114 ? 3.934 -17.75 -2.307 1 98.25 114 ARG A N 1
ATOM 938 C CA . ARG A 1 114 ? 4.195 -19.125 -1.926 1 98.25 114 ARG A CA 1
ATOM 939 C C . ARG A 1 114 ? 4.102 -20.047 -3.133 1 98.25 114 ARG A C 1
ATOM 941 O O . ARG A 1 114 ? 3.064 -20.109 -3.795 1 98.25 114 ARG A O 1
ATOM 948 N N . GLU A 1 115 ? 5.16 -20.688 -3.391 1 96.75 115 GLU A N 1
ATOM 949 C CA . GLU A 1 115 ? 5.215 -21.75 -4.387 1 96.75 115 GLU A CA 1
ATOM 950 C C . GLU A 1 115 ? 5.539 -23.094 -3.738 1 96.75 115 GLU A C 1
ATOM 952 O O . GLU A 1 115 ? 6.379 -23.172 -2.842 1 96.75 115 GLU A O 1
ATOM 957 N N . GLU A 1 116 ? 4.867 -24.078 -4.203 1 94.5 116 GLU A N 1
ATOM 958 C CA . GLU A 1 116 ? 5.113 -25.406 -3.65 1 94.5 116 GLU A CA 1
ATOM 959 C C . GLU A 1 116 ? 6.59 -25.766 -3.746 1 94.5 116 GLU A C 1
ATOM 961 O O . GLU A 1 116 ? 7.211 -25.609 -4.797 1 94.5 116 GLU A O 1
ATOM 966 N N . GLY A 1 117 ? 7.145 -26.234 -2.676 1 95.31 117 GLY A N 1
ATOM 967 C CA . GLY A 1 117 ? 8.508 -26.734 -2.648 1 95.31 117 GLY A CA 1
ATOM 968 C C . GLY A 1 117 ? 9.547 -25.625 -2.5 1 95.31 117 GLY A C 1
ATOM 969 O O . GLY A 1 117 ? 10.75 -25.906 -2.482 1 95.31 117 GLY A O 1
ATOM 970 N N . LYS A 1 118 ? 9.133 -24.391 -2.422 1 96.62 118 LYS A N 1
ATOM 971 C CA . LYS A 1 118 ? 10.047 -23.266 -2.285 1 96.62 118 LYS A CA 1
ATOM 972 C C . LYS A 1 118 ? 9.742 -22.469 -1.018 1 96.62 118 LYS A C 1
ATOM 974 O O . LYS A 1 118 ? 8.609 -22.469 -0.532 1 96.62 118 LYS A O 1
ATOM 979 N N . GLU A 1 119 ? 10.758 -21.844 -0.453 1 97.94 119 GLU A N 1
ATOM 980 C CA . GLU A 1 119 ? 10.523 -20.891 0.627 1 97.94 119 GLU A CA 1
ATOM 981 C C . GLU A 1 119 ? 9.734 -19.688 0.135 1 97.94 119 GLU A C 1
ATOM 983 O O . GLU A 1 119 ? 9.969 -19.188 -0.973 1 97.94 119 GLU A O 1
ATOM 988 N N . PRO A 1 120 ? 8.852 -19.234 0.905 1 98.5 120 PRO A N 1
ATOM 989 C CA . PRO A 1 120 ? 8.109 -18.031 0.502 1 98.5 120 PRO A CA 1
ATOM 990 C C . PRO A 1 120 ? 9.016 -16.812 0.342 1 98.5 120 PRO A C 1
ATOM 992 O O . PRO A 1 120 ? 10.086 -16.734 0.957 1 98.5 120 PRO A O 1
ATOM 995 N N . VAL A 1 121 ? 8.586 -15.883 -0.467 1 98.75 121 VAL A N 1
ATOM 996 C CA . VAL A 1 121 ? 9.273 -14.609 -0.627 1 98.75 121 VAL A CA 1
ATOM 997 C C . VAL A 1 121 ? 8.273 -13.461 -0.497 1 98.75 121 VAL A C 1
ATOM 999 O O . VAL A 1 121 ? 7.07 -13.664 -0.669 1 98.75 121 VAL A O 1
ATOM 1002 N N . SER A 1 122 ? 8.75 -12.305 -0.148 1 98.69 122 SER A N 1
ATOM 1003 C CA . SER A 1 122 ? 7.883 -11.133 -0.098 1 98.69 122 SER A CA 1
ATOM 1004 C C . SER A 1 122 ? 7.438 -10.711 -1.495 1 98.69 122 SER A C 1
ATOM 1006 O O . SER A 1 122 ? 8.172 -10.898 -2.469 1 98.69 122 SER A O 1
ATOM 1008 N N . GLY A 1 123 ? 6.285 -10.234 -1.585 1 98.62 123 GLY A N 1
ATOM 1009 C CA . GLY A 1 123 ? 5.734 -9.68 -2.812 1 98.62 123 GLY A CA 1
ATOM 1010 C C . GLY A 1 123 ? 4.871 -8.453 -2.58 1 98.62 123 GLY A C 1
ATOM 1011 O O . GLY A 1 123 ? 4.27 -8.305 -1.516 1 98.62 123 GLY A O 1
ATOM 1012 N N . ILE A 1 124 ? 4.828 -7.559 -3.496 1 98.56 124 ILE A N 1
ATOM 1013 C CA . ILE A 1 124 ? 3.932 -6.41 -3.533 1 98.56 124 ILE A CA 1
ATOM 1014 C C . ILE A 1 124 ? 3.184 -6.383 -4.863 1 98.56 124 ILE A C 1
ATOM 1016 O O . ILE A 1 124 ? 3.801 -6.395 -5.93 1 98.56 124 ILE A O 1
ATOM 1020 N N . MET A 1 125 ? 1.898 -6.367 -4.809 1 98.5 125 MET A N 1
ATOM 1021 C CA . MET A 1 125 ? 1.046 -6.293 -5.992 1 98.5 125 MET A CA 1
ATOM 1022 C C . MET A 1 125 ? 0.398 -4.918 -6.109 1 98.5 125 MET A C 1
ATOM 1024 O O . MET A 1 125 ? -0.292 -4.469 -5.191 1 98.5 125 MET A O 1
ATOM 1028 N N . TYR A 1 126 ? 0.673 -4.254 -7.195 1 98.19 126 TYR A N 1
ATOM 1029 C CA . TYR A 1 126 ? 0.043 -2.982 -7.539 1 98.19 126 TYR A CA 1
ATOM 1030 C C . TYR A 1 126 ? -1.069 -3.186 -8.562 1 98.19 126 TYR A C 1
ATOM 1032 O O . TYR A 1 126 ? -0.817 -3.639 -9.68 1 98.19 126 TYR A O 1
ATOM 1040 N N . LEU A 1 127 ? -2.256 -2.811 -8.211 1 98.31 127 LEU A N 1
ATOM 1041 C CA . LEU A 1 127 ? -3.398 -2.967 -9.102 1 98.31 127 LEU A CA 1
ATOM 1042 C C . LEU A 1 127 ? -4.039 -1.617 -9.406 1 98.31 127 LEU A C 1
ATOM 1044 O O . LEU A 1 127 ? -4.129 -0.756 -8.531 1 98.31 127 LEU A O 1
ATOM 1048 N N . TRP A 1 128 ? -4.492 -1.49 -10.617 1 97.56 128 TRP A N 1
ATOM 1049 C CA . TRP A 1 128 ? -5.152 -0.27 -11.062 1 97.56 128 TRP A CA 1
ATOM 1050 C C . TRP A 1 128 ? -6.469 -0.592 -11.766 1 97.56 128 TRP A C 1
ATOM 1052 O O . TRP A 1 128 ? -6.527 -1.48 -12.617 1 97.56 128 TRP A O 1
ATOM 1062 N N . ASN A 1 129 ? -7.52 0.109 -11.383 1 97.5 129 ASN A N 1
ATOM 1063 C CA . ASN A 1 129 ? -8.773 -0.055 -12.109 1 97.5 129 ASN A CA 1
ATOM 1064 C C . ASN A 1 129 ? -9.641 1.2 -12.023 1 97.5 129 ASN A C 1
ATOM 1066 O O . ASN A 1 129 ? -9.688 1.853 -10.977 1 97.5 129 ASN A O 1
ATOM 1070 N N . ARG A 1 130 ? -10.328 1.479 -13.055 1 95.5 130 ARG A N 1
ATOM 1071 C CA . ARG A 1 130 ? -11.203 2.648 -13.094 1 95.5 130 ARG A CA 1
ATOM 1072 C C . ARG A 1 130 ? -12.633 2.275 -12.727 1 95.5 130 ARG A C 1
ATOM 1074 O O . ARG A 1 130 ? -13.367 3.088 -12.156 1 95.5 130 ARG A O 1
ATOM 1081 N N . GLY A 1 131 ? -13.047 1.065 -13.117 1 95.25 131 GLY A N 1
ATOM 1082 C CA . GLY A 1 131 ? -14.398 0.61 -12.836 1 95.25 131 GLY A CA 1
ATOM 1083 C C . GLY A 1 131 ? -14.578 0.145 -11.406 1 95.25 131 GLY A C 1
ATOM 1084 O O . GLY A 1 131 ? -13.75 0.444 -10.539 1 95.25 131 GLY A O 1
ATOM 1085 N N . ASP A 1 132 ? -15.633 -0.559 -11.148 1 94.12 132 ASP A N 1
ATOM 1086 C CA . ASP A 1 132 ? -15.961 -1.006 -9.797 1 94.12 132 ASP A CA 1
ATOM 1087 C C . ASP A 1 132 ? -15.008 -2.098 -9.328 1 94.12 132 ASP A C 1
ATOM 1089 O O . ASP A 1 132 ? -14.578 -2.941 -10.117 1 94.12 132 ASP A O 1
ATOM 1093 N N . MET A 1 133 ? -14.625 -2.014 -8.102 1 94.62 133 MET A N 1
ATOM 1094 C CA . MET A 1 133 ? -14.125 -3.188 -7.395 1 94.62 133 MET A CA 1
ATOM 1095 C C . MET A 1 133 ? -15.266 -3.967 -6.754 1 94.62 133 MET A C 1
ATOM 1097 O O . MET A 1 133 ? -16.047 -3.41 -5.98 1 94.62 133 MET A O 1
ATOM 1101 N N . VAL A 1 134 ? -15.391 -5.234 -7.062 1 95.5 134 VAL A N 1
ATOM 1102 C CA . VAL A 1 134 ? -16.547 -6.035 -6.66 1 95.5 134 VAL A CA 1
ATOM 1103 C C . VAL A 1 134 ? -16.078 -7.262 -5.879 1 95.5 134 VAL A C 1
ATOM 1105 O O . VAL A 1 134 ? -15.117 -7.922 -6.27 1 95.5 134 VAL A O 1
ATOM 1108 N N . TYR A 1 135 ? -16.688 -7.484 -4.781 1 95.19 135 TYR A N 1
ATOM 1109 C CA . TYR A 1 135 ? -16.578 -8.75 -4.074 1 95.19 135 TYR A CA 1
ATOM 1110 C C . TYR A 1 135 ? -17.672 -9.719 -4.5 1 95.19 135 TYR A C 1
ATOM 1112 O O . TYR A 1 135 ? -18.859 -9.453 -4.289 1 95.19 135 TYR A O 1
ATOM 1120 N N . ARG A 1 136 ? -17.312 -10.75 -5.098 1 95.88 136 ARG A N 1
ATOM 1121 C CA . ARG A 1 136 ? -18.25 -11.828 -5.41 1 95.88 136 ARG A CA 1
ATOM 1122 C C . ARG A 1 136 ? -18.094 -12.984 -4.426 1 95.88 136 ARG A C 1
ATOM 1124 O O . ARG A 1 136 ? -17.156 -13.773 -4.527 1 95.88 136 ARG A O 1
ATOM 1131 N N . ILE A 1 137 ? -19.031 -13.141 -3.529 1 94.06 137 ILE A N 1
ATOM 1132 C CA . ILE A 1 137 ? -18.938 -14.086 -2.424 1 94.06 137 ILE A CA 1
ATOM 1133 C C . ILE A 1 137 ? -19.719 -15.352 -2.766 1 94.06 137 ILE A C 1
ATOM 1135 O O . ILE A 1 137 ? -20.828 -15.281 -3.303 1 94.06 137 ILE A O 1
ATOM 1139 N N . GLU A 1 138 ? -19.125 -16.484 -2.52 1 89.06 138 GLU A N 1
ATOM 1140 C CA . GLU A 1 138 ? -19.797 -17.766 -2.736 1 89.06 138 GLU A CA 1
ATOM 1141 C C . GLU A 1 138 ? -20.562 -18.219 -1.493 1 89.06 138 GLU A C 1
ATOM 1143 O O . GLU A 1 138 ? -20.062 -18.078 -0.372 1 89.06 138 GLU A O 1
ATOM 1148 N N . ASP A 1 139 ? -21.891 -18.234 -1.444 1 72 139 ASP A N 1
ATOM 1149 C CA . ASP A 1 139 ? -22.781 -18.641 -0.358 1 72 139 ASP A CA 1
ATOM 1150 C C . ASP A 1 139 ? -22.5 -20.078 0.07 1 72 139 ASP A C 1
ATOM 1152 O O . ASP A 1 139 ? -22.359 -20.969 -0.774 1 72 139 ASP A O 1
ATOM 1156 N N . GLU A 1 140 ? -21.828 -20.375 1.159 1 59.62 140 GLU A N 1
ATOM 1157 C CA . GLU A 1 140 ? -21.766 -21.75 1.621 1 59.62 140 GLU A CA 1
ATOM 1158 C C . GLU A 1 140 ? -23.141 -22.422 1.568 1 59.62 140 GLU A C 1
ATOM 1160 O O . GLU A 1 140 ? -23.234 -23.641 1.443 1 59.62 140 GLU A O 1
ATOM 1165 N N . ASN A 1 141 ? -24.141 -21.703 2.053 1 51.31 141 ASN A N 1
ATOM 1166 C CA . ASN A 1 141 ? -25.359 -22.453 2.334 1 51.31 141 ASN A CA 1
ATOM 1167 C C . ASN A 1 141 ? -25.891 -23.141 1.081 1 51.31 141 ASN A C 1
ATOM 1169 O O . ASN A 1 141 ? -26.719 -24.062 1.172 1 51.31 141 ASN A O 1
ATOM 1173 N N . LEU A 1 142 ? -25.734 -22.547 -0.056 1 42.25 142 LEU A N 1
ATOM 1174 C CA . LEU A 1 142 ? -26.625 -23.109 -1.067 1 42.25 142 LEU A CA 1
ATOM 1175 C C . LEU A 1 142 ? -26.141 -24.484 -1.512 1 42.25 142 LEU A C 1
ATOM 1177 O O . LEU A 1 142 ? -26.922 -25.297 -2.02 1 42.25 142 LEU A O 1
ATOM 1181 N N . ASN A 1 143 ? -24.812 -24.734 -1.565 1 42.22 143 ASN A N 1
ATOM 1182 C CA . ASN A 1 143 ? -24.609 -26.062 -2.15 1 42.22 143 ASN A CA 1
ATOM 1183 C C . ASN A 1 143 ? -24.969 -27.172 -1.165 1 42.22 143 ASN A C 1
ATOM 1185 O O . ASN A 1 143 ? -24.953 -28.344 -1.521 1 42.22 143 ASN A O 1
ATOM 1189 N N . ASP A 1 144 ? -24.812 -26.984 0.157 1 40.34 144 ASP A N 1
ATOM 1190 C CA . ASP A 1 144 ? -25.172 -28.203 0.876 1 40.34 144 ASP A CA 1
ATOM 1191 C C . ASP A 1 144 ? -26.656 -28.5 0.774 1 40.34 144 ASP A C 1
ATOM 1193 O O . ASP A 1 144 ? -27.125 -29.531 1.249 1 40.34 144 ASP A O 1
ATOM 1197 N N . ILE A 1 145 ? -27.562 -27.609 0.443 1 39.38 145 ILE A N 1
ATOM 1198 C CA . ILE A 1 145 ? -28.953 -28.047 0.413 1 39.38 145 ILE A CA 1
ATOM 1199 C C . ILE A 1 145 ? -29.234 -28.812 -0.873 1 39.38 145 ILE A C 1
ATOM 1201 O O . ILE A 1 145 ? -30.281 -29.469 -1.006 1 39.38 145 ILE A O 1
ATOM 1205 N N . GLY A 1 146 ? -28.516 -28.688 -1.984 1 34.72 146 GLY A N 1
ATOM 1206 C CA . GLY A 1 146 ? -28.953 -29.438 -3.143 1 34.72 146 GLY A CA 1
ATOM 1207 C C . GLY A 1 146 ? -28.672 -30.922 -3.031 1 34.72 146 GLY A C 1
ATOM 1208 O O . GLY A 1 146 ? -29.141 -31.719 -3.842 1 34.72 146 GLY A O 1
ATOM 1209 N N . CYS A 1 147 ? -27.516 -31.422 -2.521 1 30.17 147 CYS A N 1
ATOM 1210 C CA . CYS A 1 147 ? -27.359 -32.844 -2.773 1 30.17 147 CYS A CA 1
ATOM 1211 C C . CYS A 1 147 ? -28.188 -33.688 -1.795 1 30.17 147 CYS A C 1
ATOM 1213 O O . CYS A 1 147 ? -27.969 -34.875 -1.659 1 30.17 147 CYS A O 1
ATOM 1215 N N . ARG A 1 148 ? -28.938 -33.094 -0.941 1 31.58 148 ARG A N 1
ATOM 1216 C CA . ARG A 1 148 ? -29.781 -34.094 -0.265 1 31.58 148 ARG A CA 1
ATOM 1217 C C . ARG A 1 148 ? -30.906 -34.562 -1.171 1 31.58 148 ARG A C 1
ATOM 1219 O O . ARG A 1 148 ? -31.938 -33.875 -1.298 1 31.58 148 ARG A O 1
ATOM 1226 N N . ARG A 1 149 ? -30.547 -34.5 -2.502 1 23.88 149 ARG A N 1
ATOM 1227 C CA . ARG A 1 149 ? -31.516 -35.344 -3.168 1 23.88 149 ARG A CA 1
ATOM 1228 C C . ARG A 1 149 ? -31.219 -36.812 -2.877 1 23.88 149 ARG A C 1
ATOM 1230 O O . ARG A 1 149 ? -30.047 -37.219 -2.805 1 23.88 149 ARG A O 1
ATOM 1237 N N . MET B 1 1 ? -6.449 23.969 11.383 1 90.12 1 MET B N 1
ATOM 1238 C CA . MET B 1 1 ? -7.656 23.141 11.461 1 90.12 1 MET B CA 1
ATOM 1239 C C . MET B 1 1 ? -7.309 21.656 11.406 1 90.12 1 MET B C 1
ATOM 1241 O O . MET B 1 1 ? -6.387 21.25 10.695 1 90.12 1 MET B O 1
ATOM 1245 N N . GLU B 1 2 ? -8.047 20.844 12.242 1 91 2 GLU B N 1
ATOM 1246 C CA . GLU B 1 2 ? -7.742 19.422 12.352 1 91 2 GLU B CA 1
ATOM 1247 C C . GLU B 1 2 ? -8.906 18.578 11.859 1 91 2 GLU B C 1
ATOM 1249 O O . GLU B 1 2 ? -10.07 18.875 12.133 1 91 2 GLU B O 1
ATOM 1254 N N . PHE B 1 3 ? -8.57 17.656 11.031 1 90.06 3 PHE B N 1
ATOM 1255 C CA . PHE B 1 3 ? -9.539 16.672 10.539 1 90.06 3 PHE B CA 1
ATOM 1256 C C . PHE B 1 3 ? -9.125 15.258 10.906 1 90.06 3 PHE B C 1
ATOM 1258 O O . PHE B 1 3 ? -8.008 14.844 10.609 1 90.06 3 PHE B O 1
ATOM 1265 N N . VAL B 1 4 ? -10.039 14.539 11.531 1 89.81 4 VAL B N 1
ATOM 1266 C CA . VAL B 1 4 ? -9.742 13.156 11.891 1 89.81 4 VAL B CA 1
ATOM 1267 C C . VAL B 1 4 ? -10.188 12.219 10.766 1 89.81 4 VAL B C 1
ATOM 1269 O O . VAL B 1 4 ? -11.32 12.312 10.281 1 89.81 4 VAL B O 1
ATOM 1272 N N . HIS B 1 5 ? -9.25 11.391 10.359 1 84.81 5 HIS B N 1
ATOM 1273 C CA . HIS B 1 5 ? -9.57 10.375 9.359 1 84.81 5 HIS B CA 1
ATOM 1274 C C . HIS B 1 5 ? -10.453 9.281 9.953 1 84.81 5 HIS B C 1
ATOM 1276 O O . HIS B 1 5 ? -10.086 8.664 10.961 1 84.81 5 HIS B O 1
ATOM 1282 N N . ASP B 1 6 ? -11.562 9.156 9.391 1 76.12 6 ASP B N 1
ATOM 1283 C CA . ASP B 1 6 ? -12.406 8.031 9.758 1 76.12 6 ASP B CA 1
ATOM 1284 C C . ASP B 1 6 ? -11.992 6.762 9.016 1 76.12 6 ASP B C 1
ATOM 1286 O O . ASP B 1 6 ? -12.148 6.668 7.801 1 76.12 6 ASP B O 1
ATOM 1290 N N . ARG B 1 7 ? -11.477 5.742 9.734 1 72.19 7 ARG B N 1
ATOM 1291 C CA . ARG B 1 7 ? -10.977 4.512 9.133 1 72.19 7 ARG B CA 1
ATOM 1292 C C . ARG B 1 7 ? -12.094 3.748 8.43 1 72.19 7 ARG B C 1
ATOM 1294 O O . ARG B 1 7 ? -11.836 2.852 7.625 1 72.19 7 ARG B O 1
ATOM 1301 N N . ASN B 1 8 ? -13.266 4.168 8.773 1 66.69 8 ASN B N 1
ATOM 1302 C CA . ASN B 1 8 ? -14.422 3.521 8.164 1 66.69 8 ASN B CA 1
ATOM 1303 C C . ASN B 1 8 ? -15 4.359 7.027 1 66.69 8 ASN B C 1
ATOM 1305 O O . ASN B 1 8 ? -16.031 4.012 6.461 1 66.69 8 ASN B O 1
ATOM 1309 N N . SER B 1 9 ? -14.359 5.574 6.832 1 63.97 9 SER B N 1
ATOM 1310 C CA . SER B 1 9 ? -14.891 6.453 5.797 1 63.97 9 SER B CA 1
ATOM 1311 C C . SER B 1 9 ? -13.797 6.91 4.844 1 63.97 9 SER B C 1
ATOM 1313 O O . SER B 1 9 ? -12.617 6.633 5.066 1 63.97 9 SER B O 1
ATOM 1315 N N . ASN B 1 10 ? -14.352 7.59 3.725 1 60.97 10 ASN B N 1
ATOM 1316 C CA . ASN B 1 10 ? -13.422 8.062 2.707 1 60.97 10 ASN B CA 1
ATOM 1317 C C . ASN B 1 10 ? -12.477 9.125 3.264 1 60.97 10 ASN B C 1
ATOM 1319 O O . ASN B 1 10 ? -12.859 9.906 4.141 1 60.97 10 ASN B O 1
ATOM 1323 N N . ILE B 1 11 ? -11.352 9.062 2.658 1 64.75 11 ILE B N 1
ATOM 1324 C CA . ILE B 1 11 ? -10.305 10 3.045 1 64.75 11 ILE B CA 1
ATOM 1325 C C . ILE B 1 11 ? -10.586 11.367 2.428 1 64.75 11 ILE B C 1
ATOM 1327 O O . ILE B 1 11 ? -10.828 11.477 1.222 1 64.75 11 ILE B O 1
ATOM 1331 N N . LEU B 1 12 ? -10.633 12.305 3.168 1 74.56 12 LEU B N 1
ATOM 1332 C CA . LEU B 1 12 ? -10.969 13.688 2.84 1 74.56 12 LEU B CA 1
ATOM 1333 C C . LEU B 1 12 ? -9.859 14.328 2.012 1 74.56 12 LEU B C 1
ATOM 1335 O O . LEU B 1 12 ? -10.125 15.242 1.226 1 74.56 12 LEU B O 1
ATOM 1339 N N . PHE B 1 13 ? -8.695 13.82 2.131 1 88.56 13 PHE B N 1
ATOM 1340 C CA . PHE B 1 13 ? -7.543 14.477 1.53 1 88.56 13 PHE B CA 1
ATOM 1341 C C . PHE B 1 13 ? -6.707 13.477 0.736 1 88.56 13 PHE B C 1
ATOM 1343 O O . PHE B 1 13 ? -6.676 12.289 1.062 1 88.56 13 PHE B O 1
ATOM 1350 N N . SER B 1 14 ? -6.168 13.984 -0.291 1 92.31 14 SER B N 1
ATOM 1351 C CA . SER B 1 14 ? -5.223 13.211 -1.093 1 92.31 14 SER B CA 1
ATOM 1352 C C . SER B 1 14 ? -3.795 13.711 -0.893 1 92.31 14 SER B C 1
ATOM 1354 O O . SER B 1 14 ? -3.559 14.922 -0.815 1 92.31 14 SER B O 1
ATOM 1356 N N . LEU B 1 15 ? -2.951 12.766 -0.762 1 94.94 15 LEU B N 1
ATOM 1357 C CA . LEU B 1 15 ? -1.545 13.109 -0.578 1 94.94 15 LEU B CA 1
ATOM 1358 C C . LEU B 1 15 ? -0.739 12.797 -1.833 1 94.94 15 LEU B C 1
ATOM 1360 O O . LEU B 1 15 ? 0.49 12.898 -1.829 1 94.94 15 LEU B O 1
ATOM 1364 N N . HIS B 1 16 ? -1.416 12.438 -2.943 1 92.81 16 HIS B N 1
ATOM 1365 C CA . HIS B 1 16 ? -0.742 12.148 -4.203 1 92.81 16 HIS B CA 1
ATOM 1366 C C . HIS B 1 16 ? 0.061 13.352 -4.684 1 92.81 16 HIS B C 1
ATOM 1368 O O . HIS B 1 16 ? -0.427 14.484 -4.648 1 92.81 16 HIS B O 1
ATOM 1374 N N . ASP B 1 17 ? 1.329 13.141 -5.086 1 93.38 17 ASP B N 1
ATOM 1375 C CA . ASP B 1 17 ? 2.271 14.133 -5.594 1 93.38 17 ASP B CA 1
ATOM 1376 C C . ASP B 1 17 ? 2.729 15.07 -4.477 1 93.38 17 ASP B C 1
ATOM 1378 O O . ASP B 1 17 ? 3.387 16.078 -4.742 1 93.38 17 ASP B O 1
ATOM 1382 N N . SER B 1 18 ? 2.242 14.867 -3.297 1 96.81 18 SER B N 1
ATOM 1383 C CA . SER B 1 18 ? 2.764 15.617 -2.16 1 96.81 18 SER B CA 1
ATOM 1384 C C . SER B 1 18 ? 4.121 15.078 -1.719 1 96.81 18 SER B C 1
ATOM 1386 O O . SER B 1 18 ? 4.496 13.961 -2.074 1 96.81 18 SER B O 1
ATOM 1388 N N . ARG B 1 19 ? 4.828 15.914 -0.961 1 98.12 19 ARG B N 1
ATOM 1389 C CA . ARG B 1 19 ? 6.133 15.523 -0.442 1 98.12 19 ARG B CA 1
ATOM 1390 C C . ARG B 1 19 ? 6.156 15.578 1.082 1 98.12 19 ARG B C 1
ATOM 1392 O O . ARG B 1 19 ? 5.719 16.562 1.678 1 98.12 19 ARG B O 1
ATOM 1399 N N . ILE B 1 20 ? 6.594 14.508 1.649 1 98.62 20 ILE B N 1
ATOM 1400 C CA . ILE B 1 20 ? 6.945 14.523 3.066 1 98.62 20 ILE B CA 1
ATOM 1401 C C . ILE B 1 20 ? 8.297 15.219 3.252 1 98.62 20 ILE B C 1
ATOM 1403 O O . ILE B 1 20 ? 9.328 14.695 2.834 1 98.62 20 ILE B O 1
ATOM 1407 N N . GLN B 1 21 ? 8.312 16.312 3.904 1 98.12 21 GLN B N 1
ATOM 1408 C CA . GLN B 1 21 ? 9.523 17.109 4.059 1 98.12 21 GLN B CA 1
ATOM 1409 C C . GLN B 1 21 ? 10.297 16.703 5.309 1 98.12 21 GLN B C 1
ATOM 1411 O O . GLN B 1 21 ? 11.516 16.828 5.367 1 98.12 21 GLN B O 1
ATOM 1416 N N . LYS B 1 22 ? 9.523 16.297 6.273 1 97.56 22 LYS B N 1
ATOM 1417 C CA . LYS B 1 22 ? 10.102 15.914 7.559 1 97.56 22 LYS B CA 1
ATOM 1418 C C . LYS B 1 22 ? 9.234 14.875 8.258 1 97.56 22 LYS B C 1
ATOM 1420 O O . LYS B 1 22 ? 8.008 14.898 8.148 1 97.56 22 LYS B O 1
ATOM 1425 N N . VAL B 1 23 ? 9.867 13.961 8.93 1 98.44 23 VAL B N 1
ATOM 1426 C CA . VAL B 1 23 ? 9.203 12.969 9.773 1 98.44 23 VAL B CA 1
ATOM 1427 C C . VAL B 1 23 ? 9.672 13.125 11.219 1 98.44 23 VAL B C 1
ATOM 1429 O O . VAL B 1 23 ? 10.875 13.164 11.484 1 98.44 23 VAL B O 1
ATOM 1432 N N . ASP B 1 24 ? 8.688 13.188 12.078 1 97.62 24 ASP B N 1
ATOM 1433 C CA . ASP B 1 24 ? 8.984 13.32 13.5 1 97.62 24 ASP B CA 1
ATOM 1434 C C . ASP B 1 24 ? 8.203 12.305 14.32 1 97.62 24 ASP B C 1
ATOM 1436 O O . ASP B 1 24 ? 7.105 11.891 13.93 1 97.62 24 ASP B O 1
ATOM 1440 N N . PHE B 1 25 ? 8.828 11.969 15.414 1 98.44 25 PHE B N 1
ATOM 1441 C CA . PHE B 1 25 ? 8.18 11.023 16.312 1 98.44 25 PHE B CA 1
ATOM 1442 C C . PHE B 1 25 ? 8.406 11.414 17.766 1 98.44 25 PHE B C 1
ATOM 1444 O O . PHE B 1 25 ? 9.547 11.523 18.219 1 98.44 25 PHE B O 1
ATOM 1451 N N . GLN B 1 26 ? 7.309 11.633 18.469 1 97.75 26 GLN B N 1
ATOM 1452 C CA . GLN B 1 26 ? 7.344 11.977 19.875 1 97.75 26 GLN B CA 1
ATOM 1453 C C . GLN B 1 26 ? 6.086 11.492 20.594 1 97.75 26 GLN B C 1
ATOM 1455 O O . GLN B 1 26 ? 4.977 11.633 20.078 1 97.75 26 GLN B O 1
ATOM 1460 N N . ASN B 1 27 ? 6.246 10.875 21.859 1 97.12 27 ASN B N 1
ATOM 1461 C CA . ASN B 1 27 ? 5.121 10.453 22.688 1 97.12 27 ASN B CA 1
ATOM 1462 C C . ASN B 1 27 ? 4.172 9.539 21.906 1 97.12 27 ASN B C 1
ATOM 1464 O O . ASN B 1 27 ? 2.961 9.773 21.891 1 97.12 27 ASN B O 1
ATOM 1468 N N . ASN B 1 28 ? 4.664 8.586 21.203 1 97.94 28 ASN B N 1
ATOM 1469 C CA . ASN B 1 28 ? 3.941 7.574 20.438 1 97.94 28 ASN B CA 1
ATOM 1470 C C . ASN B 1 28 ? 3.109 8.203 19.328 1 97.94 28 ASN B C 1
ATOM 1472 O O . ASN B 1 28 ? 2.037 7.703 18.984 1 97.94 28 ASN B O 1
ATOM 1476 N N . THR B 1 29 ? 3.543 9.367 18.922 1 98.44 29 THR B N 1
ATOM 1477 C CA . THR B 1 29 ? 2.877 10.062 17.828 1 98.44 29 THR B CA 1
ATOM 1478 C C . THR B 1 29 ? 3.84 10.289 16.672 1 98.44 29 THR B C 1
ATOM 1480 O O . THR B 1 29 ? 4.91 10.875 16.844 1 98.44 29 THR B O 1
ATOM 1483 N N . LEU B 1 30 ? 3.51 9.742 15.523 1 98.69 30 LEU B N 1
ATOM 1484 C CA . LEU B 1 30 ? 4.262 9.961 14.289 1 98.69 30 LEU B CA 1
ATOM 1485 C C . LEU B 1 30 ? 3.688 11.133 13.508 1 98.69 30 LEU B C 1
ATOM 1487 O O . LEU B 1 30 ? 2.477 11.203 13.289 1 98.69 30 LEU B O 1
ATOM 1491 N N . ARG B 1 31 ? 4.547 12.055 13.141 1 98.38 31 ARG B N 1
ATOM 1492 C CA . ARG B 1 31 ? 4.121 13.242 12.414 1 98.38 31 ARG B CA 1
ATOM 1493 C C . ARG B 1 31 ? 4.875 13.383 11.094 1 98.38 31 ARG B C 1
ATOM 1495 O O . ARG B 1 31 ? 6.105 13.289 11.062 1 98.38 31 ARG B O 1
ATOM 1502 N N . LEU B 1 32 ? 4.16 13.57 10.023 1 98.62 32 LEU B N 1
ATOM 1503 C CA . LEU B 1 32 ? 4.711 13.859 8.711 1 98.62 32 LEU B CA 1
ATOM 1504 C C . LEU B 1 32 ? 4.43 15.305 8.305 1 98.62 32 LEU B C 1
ATOM 1506 O O . LEU B 1 32 ? 3.268 15.695 8.156 1 98.62 32 LEU B O 1
ATOM 1510 N N . LYS B 1 33 ? 5.453 16.078 8.125 1 98.25 33 LYS B N 1
ATOM 1511 C CA . LYS B 1 33 ? 5.277 17.422 7.594 1 98.25 33 LYS B CA 1
ATOM 1512 C C . LYS B 1 33 ? 5.148 17.406 6.07 1 98.25 33 LYS B C 1
ATOM 1514 O O . LYS B 1 33 ? 6.039 16.906 5.375 1 98.25 33 LYS B O 1
ATOM 1519 N N . MET B 1 34 ? 4.098 18.047 5.602 1 97.94 34 MET B N 1
ATOM 1520 C CA . MET B 1 34 ? 3.783 17.969 4.18 1 97.94 34 MET B CA 1
ATOM 1521 C C . MET B 1 34 ? 3.932 19.344 3.516 1 97.94 34 MET B C 1
ATOM 1523 O O . MET B 1 34 ? 3.555 20.359 4.094 1 97.94 34 MET B O 1
ATOM 1527 N N . ASN B 1 35 ? 4.398 19.344 2.283 1 96.5 35 ASN B N 1
ATOM 1528 C CA . ASN B 1 35 ? 4.449 20.594 1.528 1 96.5 35 ASN B CA 1
ATOM 1529 C C . ASN B 1 35 ? 3.082 20.969 0.967 1 96.5 35 ASN B C 1
ATOM 1531 O O . ASN B 1 35 ? 2.775 22.156 0.804 1 96.5 35 ASN B O 1
ATOM 1535 N N . ARG B 1 36 ? 2.34 19.891 0.68 1 95.94 36 ARG B N 1
ATOM 1536 C CA . ARG B 1 36 ? 0.997 20.125 0.155 1 95.94 36 ARG B CA 1
ATOM 1537 C C . ARG B 1 36 ? 0.057 18.984 0.555 1 95.94 36 ARG B C 1
ATOM 1539 O O . ARG B 1 36 ? 0.487 17.844 0.717 1 95.94 36 ARG B O 1
ATOM 1546 N N . ILE B 1 37 ? -1.18 19.328 0.738 1 95.25 37 ILE B N 1
ATOM 1547 C CA . ILE B 1 37 ? -2.301 18.422 0.99 1 95.25 37 ILE B CA 1
ATOM 1548 C C . ILE B 1 37 ? -3.49 18.828 0.122 1 95.25 37 ILE B C 1
ATOM 1550 O O . ILE B 1 37 ? -3.924 19.984 0.15 1 95.25 37 ILE B O 1
ATOM 1554 N N . PHE B 1 38 ? -4.035 17.859 -0.611 1 93.56 38 PHE B N 1
ATOM 1555 C CA . PHE B 1 38 ? -5.074 18.203 -1.58 1 93.56 38 PHE B CA 1
ATOM 1556 C C . PHE B 1 38 ? -6.453 17.828 -1.045 1 93.56 38 PHE B C 1
ATOM 1558 O O . PHE B 1 38 ? -6.633 16.766 -0.453 1 93.56 38 PHE B O 1
ATOM 1565 N N . GLN B 1 39 ? -7.352 18.719 -1.271 1 89.12 39 GLN B N 1
ATOM 1566 C C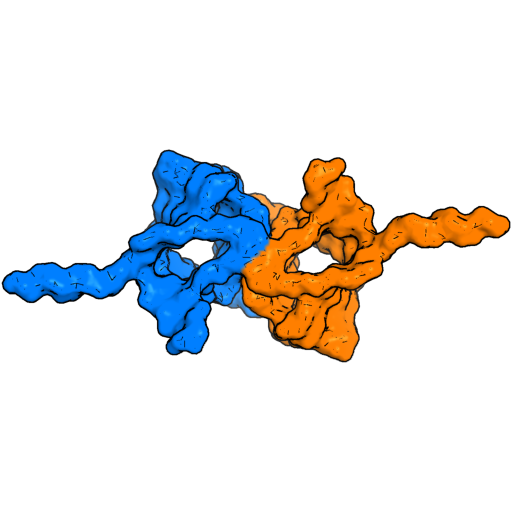A . GLN B 1 39 ? -8.773 18.438 -1.062 1 89.12 39 GLN B CA 1
ATOM 1567 C C . GLN B 1 39 ? -9.562 18.625 -2.35 1 89.12 39 GLN B C 1
ATOM 1569 O O . GLN B 1 39 ? -9.492 19.688 -2.975 1 89.12 39 GLN B O 1
ATOM 1574 N N . TYR B 1 40 ? -10.305 17.578 -2.682 1 83.62 40 TYR B N 1
ATOM 1575 C CA . TYR B 1 40 ? -11.148 17.688 -3.869 1 83.62 40 TYR B CA 1
ATOM 1576 C C . TYR B 1 40 ? -12.602 17.922 -3.484 1 83.62 40 TYR B C 1
ATOM 1578 O O . TYR B 1 40 ? -13.219 17.094 -2.807 1 83.62 40 TYR B O 1
ATOM 1586 N N . THR B 1 41 ? -13.062 19.062 -3.877 1 79.62 41 THR B N 1
ATOM 1587 C CA . THR B 1 41 ? -14.438 19.453 -3.584 1 79.62 41 THR B CA 1
ATOM 1588 C C . THR B 1 41 ? -15.219 19.672 -4.875 1 79.62 41 THR B C 1
ATOM 1590 O O . THR B 1 41 ? -14.648 19.641 -5.965 1 79.62 41 THR B O 1
ATOM 1593 N N . ALA B 1 42 ? -16.516 19.875 -4.777 1 82.88 42 ALA B N 1
ATOM 1594 C CA . ALA B 1 42 ? -17.359 20.203 -5.922 1 82.88 42 ALA B CA 1
ATOM 1595 C C . ALA B 1 42 ? -16.875 21.469 -6.617 1 82.88 42 ALA B C 1
ATOM 1597 O O . ALA B 1 42 ? -17 21.609 -7.836 1 82.88 42 ALA B O 1
ATOM 1598 N N . ASP B 1 43 ? -16.297 22.391 -5.914 1 86.12 43 ASP B N 1
ATOM 1599 C CA . ASP B 1 43 ? -15.859 23.688 -6.422 1 86.12 43 ASP B CA 1
ATOM 1600 C C . ASP B 1 43 ? -14.461 23.578 -7.023 1 86.12 43 ASP B C 1
ATOM 1602 O O . ASP B 1 43 ? -13.961 24.562 -7.594 1 86.12 43 ASP B O 1
ATOM 1606 N N . GLY B 1 44 ? -13.805 22.453 -6.863 1 85.44 44 GLY B N 1
ATOM 1607 C CA . GLY B 1 44 ? -12.469 22.281 -7.426 1 85.44 44 GLY B CA 1
ATOM 1608 C C . GLY B 1 44 ? -11.461 21.75 -6.43 1 85.44 44 GLY B C 1
ATOM 1609 O O . GLY B 1 44 ? -11.844 21.109 -5.441 1 85.44 44 GLY B O 1
ATOM 1610 N N . GLU B 1 45 ? -10.18 22 -6.719 1 88.38 45 GLU B N 1
ATOM 1611 C CA . GLU B 1 45 ? -9.062 21.516 -5.922 1 88.38 45 GLU B CA 1
ATOM 1612 C C . GLU B 1 45 ? -8.539 22.594 -4.973 1 88.38 45 GLU B C 1
ATOM 1614 O O . GLU B 1 45 ? -8.312 23.734 -5.387 1 88.38 45 GLU B O 1
ATOM 1619 N N . LYS B 1 46 ? -8.453 22.25 -3.727 1 90.44 46 LYS B N 1
ATOM 1620 C CA . LYS B 1 46 ? -7.805 23.094 -2.732 1 90.44 46 LYS B CA 1
ATOM 1621 C C . LYS B 1 46 ? -6.492 22.469 -2.254 1 90.44 46 LYS B C 1
ATOM 1623 O O . LYS B 1 46 ? -6.41 21.266 -2.064 1 90.44 46 LYS B O 1
ATOM 1628 N N . ILE B 1 47 ? -5.523 23.359 -2.045 1 93.31 47 ILE B N 1
ATOM 1629 C CA . ILE B 1 47 ? -4.199 22.906 -1.635 1 93.31 47 ILE B CA 1
ATOM 1630 C C . ILE B 1 47 ? -3.82 23.547 -0.304 1 93.31 47 ILE B C 1
ATOM 1632 O O . ILE B 1 47 ? -3.953 24.766 -0.135 1 93.31 47 ILE B O 1
ATOM 1636 N N . PHE B 1 48 ? -3.428 22.75 0.546 1 92.94 48 PHE B N 1
ATOM 1637 C CA . PHE B 1 48 ? -3.004 23.188 1.87 1 92.94 48 PHE B CA 1
ATOM 1638 C C . PHE B 1 48 ? -1.606 22.672 2.191 1 92.94 48 PHE B C 1
ATOM 1640 O O . PHE B 1 48 ? -1.092 21.797 1.501 1 92.94 48 PHE B O 1
ATOM 1647 N N . SER B 1 49 ? -0.995 23.328 3.146 1 93.69 49 SER B N 1
ATOM 1648 C CA . SER B 1 49 ? 0.142 22.734 3.846 1 93.69 49 SER B CA 1
ATOM 1649 C C . SER B 1 49 ? -0.252 22.266 5.242 1 93.69 49 SER B C 1
ATOM 1651 O O . SER B 1 49 ? -1.317 22.625 5.746 1 93.69 49 SER B O 1
ATOM 1653 N N . GLY B 1 50 ? 0.536 21.406 5.777 1 96.19 50 GLY B N 1
ATOM 1654 C CA . GLY B 1 50 ? 0.226 20.953 7.129 1 96.19 50 GLY B CA 1
ATOM 1655 C C . GLY B 1 50 ? 0.899 19.656 7.492 1 96.19 50 GLY B C 1
ATOM 1656 O O . GLY B 1 50 ? 1.966 19.328 6.969 1 96.19 50 GLY B O 1
ATOM 1657 N N . ASP B 1 51 ? 0.268 19.031 8.5 1 97.5 51 ASP B N 1
ATOM 1658 C CA . ASP B 1 51 ? 0.85 17.797 9.031 1 97.5 51 ASP B CA 1
ATOM 1659 C C . ASP B 1 51 ? -0.149 16.641 8.961 1 97.5 51 ASP B C 1
ATOM 1661 O O . ASP B 1 51 ? -1.353 16.844 9.133 1 97.5 51 ASP B O 1
ATOM 1665 N N . ILE B 1 52 ? 0.393 15.5 8.656 1 97.88 52 ILE B N 1
ATOM 1666 C CA . ILE B 1 52 ? -0.346 14.273 8.922 1 97.88 52 ILE B CA 1
ATOM 1667 C C . ILE B 1 52 ? 0.119 13.672 10.25 1 97.88 52 ILE B C 1
ATOM 1669 O O . ILE B 1 52 ? 1.312 13.422 10.438 1 97.88 52 ILE B O 1
ATOM 1673 N N . ILE B 1 53 ? -0.821 13.43 11.125 1 98 53 ILE B N 1
ATOM 1674 C CA . ILE B 1 53 ? -0.479 12.977 12.469 1 98 53 ILE B CA 1
ATOM 1675 C C . ILE B 1 53 ? -1.069 11.594 12.711 1 98 53 ILE B C 1
ATOM 1677 O O . ILE B 1 53 ? -2.275 11.391 12.555 1 98 53 ILE B O 1
ATOM 1681 N N . PHE B 1 54 ? -0.225 10.641 13.078 1 98.19 54 PHE B N 1
ATOM 1682 C CA . PHE B 1 54 ? -0.625 9.289 13.453 1 98.19 54 PHE B CA 1
ATOM 1683 C C . PHE B 1 54 ? -0.503 9.086 14.953 1 98.19 54 PHE B C 1
ATOM 1685 O O . PHE B 1 54 ? 0.603 8.938 15.477 1 98.19 54 PHE B O 1
ATOM 1692 N N . LYS B 1 55 ? -1.653 9.047 15.586 1 97.69 55 LYS B N 1
ATOM 1693 C CA . LYS B 1 55 ? -1.661 8.914 17.031 1 97.69 55 LYS B CA 1
ATOM 1694 C C . LYS B 1 55 ? -1.532 7.449 17.453 1 97.69 55 LYS B C 1
ATOM 1696 O O . LYS B 1 55 ? -2.055 6.559 16.781 1 97.69 55 LYS B O 1
ATOM 1701 N N . ASP B 1 56 ? -0.848 7.188 18.625 1 98.31 56 ASP B N 1
ATOM 1702 C CA . ASP B 1 56 ? -0.62 5.863 19.188 1 98.31 56 ASP B CA 1
ATOM 1703 C C . ASP B 1 56 ? 0.072 4.945 18.188 1 98.31 56 ASP B C 1
ATOM 1705 O O . ASP B 1 56 ? -0.398 3.836 17.922 1 98.31 56 ASP B O 1
ATOM 1709 N N . SER B 1 57 ? 1.094 5.48 17.656 1 98.19 57 SER B N 1
ATOM 1710 C CA . SER B 1 57 ? 1.933 4.723 16.734 1 98.19 57 SER B CA 1
ATOM 1711 C C . SER B 1 57 ? 3.031 3.969 17.484 1 98.19 57 SER B C 1
ATOM 1713 O O . SER B 1 57 ? 3.404 4.34 18.594 1 98.19 57 SER B O 1
ATOM 1715 N N . ASP B 1 58 ? 3.441 2.885 16.906 1 97.75 58 ASP B N 1
ATOM 1716 C CA . ASP B 1 58 ? 4.598 2.109 17.344 1 97.75 58 ASP B CA 1
ATOM 1717 C C . ASP B 1 58 ? 5.684 2.092 16.281 1 97.75 58 ASP B C 1
ATOM 1719 O O . ASP B 1 58 ? 5.531 1.438 15.242 1 97.75 58 ASP B O 1
ATOM 1723 N N . LEU B 1 59 ? 6.719 2.723 16.516 1 96.12 59 LEU B N 1
ATOM 1724 C CA . LEU B 1 59 ? 7.789 2.891 15.539 1 96.12 59 LEU B CA 1
ATOM 1725 C C . LEU B 1 59 ? 8.375 1.543 15.141 1 96.12 59 LEU B C 1
ATOM 1727 O O . LEU B 1 59 ? 8.867 1.381 14.023 1 96.12 59 LEU B O 1
ATOM 1731 N N . ASP B 1 60 ? 8.312 0.552 16.016 1 95.62 60 ASP B N 1
ATOM 1732 C CA . ASP B 1 60 ? 8.844 -0.779 15.727 1 95.62 60 ASP B CA 1
ATOM 1733 C C . ASP B 1 60 ? 8.008 -1.488 14.664 1 95.62 60 ASP B C 1
ATOM 1735 O O . ASP B 1 60 ? 8.445 -2.48 14.078 1 95.62 60 ASP B O 1
ATOM 1739 N N . GLU B 1 61 ? 6.754 -1.01 14.469 1 96.5 61 GLU B N 1
ATOM 1740 C CA . GLU B 1 61 ? 5.863 -1.59 13.469 1 96.5 61 GLU B CA 1
ATOM 1741 C C . GLU B 1 61 ? 5.934 -0.82 12.156 1 96.5 61 GLU B C 1
ATOM 1743 O O . GLU B 1 61 ? 5.18 -1.105 11.227 1 96.5 61 GLU B O 1
ATOM 1748 N N . CYS B 1 62 ? 6.777 0.197 12.102 1 97.94 62 CYS B N 1
ATOM 1749 C CA . CYS B 1 62 ? 6.93 1.017 10.906 1 97.94 62 CYS B CA 1
ATOM 1750 C C . CYS B 1 62 ? 8.273 0.768 10.242 1 97.94 62 CYS B C 1
ATOM 1752 O O . CYS B 1 62 ? 9.273 0.516 10.922 1 97.94 62 CYS B O 1
ATOM 1754 N N . SER B 1 63 ? 8.336 0.831 8.961 1 98.25 63 SER B N 1
ATOM 1755 C CA . SER B 1 63 ? 9.57 0.598 8.219 1 98.25 63 SER B CA 1
ATOM 1756 C C . SER B 1 63 ? 9.547 1.315 6.875 1 98.25 63 SER B C 1
ATOM 1758 O O . SER B 1 63 ? 8.508 1.804 6.441 1 98.25 63 SER B O 1
ATOM 1760 N N . VAL B 1 64 ? 10.727 1.409 6.293 1 98.69 64 VAL B N 1
ATOM 1761 C CA . VAL B 1 64 ? 10.875 1.998 4.965 1 98.69 64 VAL B CA 1
ATOM 1762 C C . VAL B 1 64 ? 11.75 1.102 4.098 1 98.69 64 VAL B C 1
ATOM 1764 O O . VAL B 1 64 ? 12.836 0.688 4.516 1 98.69 64 VAL B O 1
ATOM 1767 N N . PHE B 1 65 ? 11.227 0.748 2.986 1 98.75 65 PHE B N 1
ATOM 1768 C CA . PHE B 1 65 ? 12.023 0.079 1.962 1 98.75 65 PHE B CA 1
ATOM 1769 C C . PHE B 1 65 ? 12.641 1.095 1.01 1 98.75 65 PHE B C 1
ATOM 1771 O O . PHE B 1 65 ? 11.93 1.876 0.376 1 98.75 65 PHE B O 1
ATOM 1778 N N . ILE B 1 66 ? 13.938 1.07 0.937 1 98.81 66 ILE B N 1
ATOM 1779 C CA . ILE B 1 66 ? 14.68 1.987 0.077 1 98.81 66 ILE B CA 1
ATOM 1780 C C . ILE B 1 66 ? 15.328 1.213 -1.069 1 98.81 66 ILE B C 1
ATOM 1782 O O . ILE B 1 66 ? 16.188 0.354 -0.842 1 98.81 66 ILE B O 1
ATOM 1786 N N . PHE B 1 67 ? 14.992 1.573 -2.264 1 98.75 67 PHE B N 1
ATOM 1787 C CA . PHE B 1 67 ? 15.516 0.886 -3.441 1 98.75 67 PHE B CA 1
ATOM 1788 C C . PHE B 1 67 ? 16.766 1.571 -3.959 1 98.75 67 PHE B C 1
ATOM 1790 O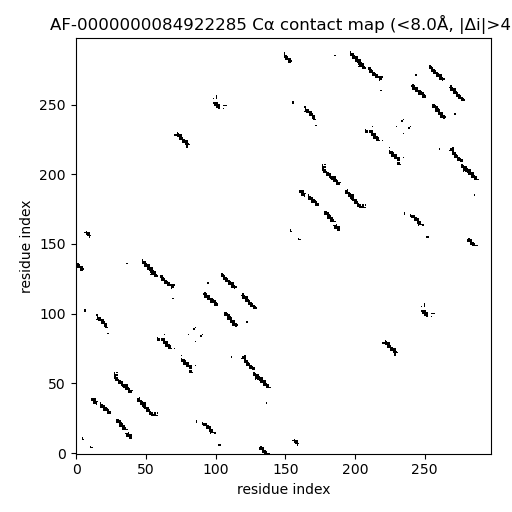 O . PHE B 1 67 ? 17.125 2.658 -3.498 1 98.75 67 PHE B O 1
ATOM 1797 N N . ASP B 1 68 ? 17.422 0.947 -4.879 1 98.56 68 ASP B N 1
ATOM 1798 C CA . ASP B 1 68 ? 18.688 1.462 -5.375 1 98.56 68 ASP B CA 1
ATOM 1799 C C . ASP B 1 68 ? 18.469 2.434 -6.531 1 98.56 68 ASP B C 1
ATOM 1801 O O . ASP B 1 68 ? 19.391 3.156 -6.922 1 98.56 68 ASP B O 1
ATOM 1805 N N . LYS B 1 69 ? 17.344 2.473 -7.07 1 98.38 69 LYS B N 1
ATOM 1806 C CA . LYS B 1 69 ? 16.938 3.293 -8.203 1 98.38 69 LYS B CA 1
ATOM 1807 C C . LYS B 1 69 ? 15.414 3.457 -8.25 1 98.38 69 LYS B C 1
ATOM 1809 O O . LYS B 1 69 ? 14.695 2.859 -7.445 1 98.38 69 LYS B O 1
ATOM 1814 N N . VAL B 1 70 ? 15.008 4.277 -9.109 1 98.25 70 VAL B N 1
ATOM 1815 C CA . VAL B 1 70 ? 13.578 4.273 -9.422 1 98.25 70 VAL B CA 1
ATOM 1816 C C . VAL B 1 70 ? 13.211 2.973 -10.133 1 98.25 70 VAL B C 1
ATOM 1818 O O . VAL B 1 70 ? 13.852 2.588 -11.109 1 98.25 70 VAL B O 1
ATOM 1821 N N . VAL B 1 71 ? 12.234 2.328 -9.594 1 97.69 71 VAL B N 1
ATOM 1822 C CA . VAL B 1 71 ? 11.891 1.022 -10.148 1 97.69 71 VAL B CA 1
ATOM 1823 C C . VAL B 1 71 ? 10.523 1.095 -10.828 1 97.69 71 VAL B C 1
ATOM 1825 O O . VAL B 1 71 ? 9.508 1.345 -10.172 1 97.69 71 VAL B O 1
ATOM 1828 N N . TYR B 1 72 ? 10.531 0.816 -12.094 1 93.19 72 TYR B N 1
ATOM 1829 C CA . TYR B 1 72 ? 9.297 0.632 -12.844 1 93.19 72 TYR B CA 1
ATOM 1830 C C . TYR B 1 72 ? 9.117 -0.824 -13.258 1 93.19 72 TYR B C 1
ATOM 1832 O O . TYR B 1 72 ? 8.023 -1.384 -13.133 1 93.19 72 TYR B O 1
ATOM 1840 N N . GLU B 1 73 ? 10.234 -1.335 -13.75 1 96.06 73 GLU B N 1
ATOM 1841 C CA . GLU B 1 73 ? 10.328 -2.73 -14.172 1 96.06 73 GLU B CA 1
ATOM 1842 C C . GLU B 1 73 ? 11.766 -3.238 -14.078 1 96.06 73 GLU B C 1
ATOM 1844 O O . GLU B 1 73 ? 12.711 -2.453 -14.148 1 96.06 73 GLU B O 1
ATOM 1849 N N . GLY B 1 74 ? 11.852 -4.582 -13.883 1 97.94 74 GLY B N 1
ATOM 1850 C CA . GLY B 1 74 ? 13.172 -5.191 -13.922 1 97.94 74 GLY B CA 1
ATOM 1851 C C . GLY B 1 74 ? 13.781 -5.383 -12.547 1 97.94 74 GLY B C 1
ATOM 1852 O O . GLY B 1 74 ? 13.086 -5.281 -11.531 1 97.94 74 GLY B O 1
ATOM 1853 N N . LYS B 1 75 ? 15.023 -5.723 -12.523 1 98.62 75 LYS B N 1
ATOM 1854 C CA . LYS B 1 75 ? 15.727 -6.082 -11.297 1 98.62 75 LYS B CA 1
ATOM 1855 C C . LYS B 1 75 ? 15.945 -4.855 -10.406 1 98.62 75 LYS B C 1
ATOM 1857 O O . LYS B 1 75 ? 16.203 -3.76 -10.914 1 98.62 75 LYS B O 1
ATOM 1862 N N . PHE B 1 76 ? 15.906 -5.105 -9.156 1 98.69 76 PHE B N 1
ATOM 1863 C CA . PHE B 1 76 ? 16.203 -4.066 -8.18 1 98.69 76 PHE B CA 1
ATOM 1864 C C . PHE B 1 76 ? 16.922 -4.648 -6.969 1 98.69 76 PHE B C 1
ATOM 1866 O O . PHE B 1 76 ? 16.953 -5.867 -6.785 1 98.69 76 PHE B O 1
ATOM 1873 N N . SER B 1 77 ? 17.531 -3.801 -6.262 1 98.81 77 SER B N 1
ATOM 1874 C CA . SER B 1 77 ? 18.016 -4.074 -4.914 1 98.81 77 SER B CA 1
ATOM 1875 C C . SER B 1 77 ? 17.672 -2.938 -3.959 1 98.81 77 SER B C 1
ATOM 1877 O O . SER B 1 77 ? 17.156 -1.9 -4.379 1 98.81 77 SER B O 1
ATOM 1879 N N . GLY B 1 78 ? 17.906 -3.201 -2.717 1 98.56 78 GLY B N 1
ATOM 1880 C CA . GLY B 1 78 ? 17.594 -2.166 -1.742 1 98.56 78 GLY B CA 1
ATOM 1881 C C . GLY B 1 78 ? 17.828 -2.607 -0.31 1 98.56 78 GLY B C 1
ATOM 1882 O O . GLY B 1 78 ? 18.531 -3.588 -0.063 1 98.56 78 GLY B O 1
ATOM 1883 N N . ASN B 1 79 ? 17.328 -1.783 0.55 1 98.75 79 ASN B N 1
ATOM 1884 C CA . ASN B 1 79 ? 17.469 -1.998 1.985 1 98.75 79 ASN B CA 1
ATOM 1885 C C . ASN B 1 79 ? 16.203 -1.606 2.738 1 98.75 79 ASN B C 1
ATOM 1887 O O . ASN B 1 79 ? 15.68 -0.509 2.547 1 98.75 79 ASN B O 1
ATOM 1891 N N . ALA B 1 80 ? 15.672 -2.582 3.494 1 98.62 80 ALA B N 1
ATOM 1892 C CA . ALA B 1 80 ? 14.594 -2.277 4.43 1 98.62 80 ALA B CA 1
ATOM 1893 C C . ALA B 1 80 ? 15.148 -1.809 5.77 1 98.62 80 ALA B C 1
ATOM 1895 O O . ALA B 1 80 ? 15.945 -2.508 6.398 1 98.62 80 ALA B O 1
ATOM 1896 N N . ILE B 1 81 ? 14.672 -0.695 6.195 1 98.5 81 ILE B N 1
ATOM 1897 C CA . ILE B 1 81 ? 15.203 -0.129 7.434 1 98.5 81 ILE B CA 1
ATOM 1898 C C . ILE B 1 81 ? 14.047 0.276 8.344 1 98.5 81 ILE B C 1
ATOM 1900 O O . ILE B 1 81 ? 12.914 0.458 7.883 1 98.5 81 ILE B O 1
ATOM 1904 N N . SER B 1 82 ? 14.352 0.412 9.625 1 98.12 82 SER B N 1
ATOM 1905 C CA . SER B 1 82 ? 13.344 0.891 10.57 1 98.12 82 SER B CA 1
ATOM 1906 C C . SER B 1 82 ? 13 2.354 10.312 1 98.12 82 SER B C 1
ATOM 1908 O O . SER B 1 82 ? 13.789 3.09 9.719 1 98.12 82 SER B O 1
ATOM 1910 N N . MET B 1 83 ? 11.891 2.758 10.773 1 98.12 83 MET B N 1
ATOM 1911 C CA . MET B 1 83 ? 11.516 4.164 10.664 1 98.12 83 MET B CA 1
ATOM 1912 C C . MET B 1 83 ? 12.484 5.047 11.445 1 98.12 83 MET B C 1
ATOM 1914 O O . MET B 1 83 ? 12.82 6.145 11.008 1 98.12 83 MET B O 1
ATOM 1918 N N . LYS B 1 84 ? 12.914 4.59 12.539 1 97.25 84 LYS B N 1
ATOM 1919 C CA . LYS B 1 84 ? 13.906 5.32 13.32 1 97.25 84 LYS B CA 1
ATOM 1920 C C . LYS B 1 84 ? 15.164 5.59 12.5 1 97.25 84 LYS B C 1
ATOM 1922 O O . LYS B 1 84 ? 15.641 6.727 12.438 1 97.25 84 LYS B O 1
ATOM 1927 N N . ASP B 1 85 ? 15.703 4.539 11.891 1 97.81 85 ASP B N 1
ATOM 1928 C CA . ASP B 1 85 ? 16.891 4.684 11.047 1 97.81 85 ASP B CA 1
ATOM 1929 C C . ASP B 1 85 ? 16.625 5.629 9.883 1 97.81 85 ASP B C 1
ATOM 1931 O O . ASP B 1 85 ? 17.5 6.41 9.5 1 97.81 85 ASP B O 1
ATOM 1935 N N . TYR B 1 86 ? 15.492 5.547 9.32 1 98.5 86 TYR B N 1
ATOM 1936 C CA . TYR B 1 86 ? 15.148 6.43 8.219 1 98.5 86 TYR B CA 1
ATOM 1937 C C . TYR B 1 86 ? 15.188 7.891 8.648 1 98.5 86 TYR B C 1
ATOM 1939 O O . TYR B 1 86 ? 15.781 8.734 7.969 1 98.5 86 TYR B O 1
ATOM 1947 N N . MET B 1 87 ? 14.523 8.195 9.766 1 98.12 87 MET B N 1
ATOM 1948 C CA . MET B 1 87 ? 14.461 9.555 10.273 1 98.12 87 MET B CA 1
ATOM 1949 C C . MET B 1 87 ? 15.852 10.102 10.555 1 98.12 87 MET B C 1
ATOM 1951 O O . MET B 1 87 ? 16.094 11.297 10.406 1 98.12 87 MET B O 1
ATOM 1955 N N . GLU B 1 88 ? 16.75 9.258 10.898 1 97.12 88 GLU B N 1
ATOM 1956 C CA . GLU B 1 88 ? 18.109 9.664 11.211 1 97.12 88 GLU B CA 1
ATOM 1957 C C . GLU B 1 88 ? 18.953 9.805 9.953 1 97.12 88 GLU B C 1
ATOM 1959 O O . GLU B 1 88 ? 19.656 10.805 9.773 1 97.12 88 GLU B O 1
ATOM 1964 N N . THR B 1 89 ? 18.875 8.867 9.07 1 96.69 89 THR B N 1
ATOM 1965 C CA . THR B 1 89 ? 19.781 8.781 7.938 1 96.69 89 THR B CA 1
ATOM 1966 C C . THR B 1 89 ? 19.281 9.609 6.766 1 96.69 89 THR B C 1
ATOM 1968 O O . THR B 1 89 ? 20.062 10.109 5.957 1 96.69 89 THR B O 1
ATOM 1971 N N . TYR B 1 90 ? 17.984 9.828 6.746 1 97.12 90 TYR B N 1
ATOM 1972 C CA . TYR B 1 90 ? 17.375 10.539 5.625 1 97.12 90 TYR B CA 1
ATOM 1973 C C . TYR B 1 90 ? 16.656 11.797 6.098 1 97.12 90 TYR B C 1
ATOM 1975 O O . TYR B 1 90 ? 15.609 12.164 5.562 1 97.12 90 TYR B O 1
ATOM 1983 N N . SER B 1 91 ? 17.219 12.422 7.086 1 95.62 91 SER B N 1
ATOM 1984 C CA . SER B 1 91 ? 16.625 13.602 7.711 1 95.62 91 SER B CA 1
ATOM 1985 C C . SER B 1 91 ? 16.531 14.758 6.73 1 95.62 91 SER B C 1
ATOM 1987 O O . SER B 1 91 ? 15.664 15.625 6.867 1 95.62 91 SER B O 1
ATOM 1989 N N . ASN B 1 92 ? 17.344 14.789 5.684 1 95.81 92 ASN B N 1
ATOM 1990 C CA . ASN B 1 92 ? 17.344 15.891 4.719 1 95.81 92 ASN B CA 1
ATOM 1991 C C . ASN B 1 92 ? 16.672 15.484 3.41 1 95.81 92 ASN B C 1
ATOM 1993 O O . ASN B 1 92 ? 16.672 16.25 2.445 1 95.81 92 ASN B O 1
ATOM 1997 N N . ALA B 1 93 ? 16.188 14.32 3.324 1 97.94 93 ALA B N 1
ATOM 1998 C CA . ALA B 1 93 ? 15.523 13.836 2.117 1 97.94 93 ALA B CA 1
ATOM 1999 C C . ALA B 1 93 ? 14.031 14.156 2.15 1 97.94 93 ALA B C 1
ATOM 2001 O O . ALA B 1 93 ? 13.445 14.336 3.223 1 97.94 93 ALA B O 1
ATOM 2002 N N . GLU B 1 94 ? 13.438 14.25 1 1 98.56 94 GLU B N 1
ATOM 2003 C CA . GLU B 1 94 ? 11.992 14.32 0.847 1 98.56 94 GLU B CA 1
ATOM 2004 C C . GLU B 1 94 ? 11.438 13.023 0.256 1 98.56 94 GLU B C 1
ATOM 2006 O O . GLU B 1 94 ? 12.078 12.391 -0.582 1 98.56 94 GLU B O 1
ATOM 2011 N N . PHE B 1 95 ? 10.305 12.656 0.708 1 98.81 95 PHE B N 1
ATOM 2012 C CA . PHE B 1 95 ? 9.594 11.523 0.135 1 98.81 95 PHE B CA 1
ATOM 2013 C C . PHE B 1 95 ? 8.383 11.992 -0.667 1 98.81 95 PHE B C 1
ATOM 2015 O O . PHE B 1 95 ? 7.418 12.508 -0.099 1 98.81 95 PHE B O 1
ATOM 2022 N N . GLU B 1 96 ? 8.43 11.852 -1.936 1 98.69 96 GLU B N 1
ATOM 2023 C CA . GLU B 1 96 ? 7.305 12.188 -2.803 1 98.69 96 GLU B CA 1
ATOM 2024 C C . GLU B 1 96 ? 6.336 11.016 -2.932 1 98.69 96 GLU B C 1
ATOM 2026 O O . GLU B 1 96 ? 6.719 9.938 -3.391 1 98.69 96 GLU B O 1
ATOM 2031 N N . ILE B 1 97 ? 5.105 11.297 -2.562 1 98.38 97 ILE B N 1
ATOM 2032 C CA . ILE B 1 97 ? 4.113 10.227 -2.574 1 98.38 97 ILE B CA 1
ATOM 2033 C C . ILE B 1 97 ? 3.49 10.117 -3.965 1 98.38 97 ILE B C 1
ATOM 2035 O O . ILE B 1 97 ? 2.941 11.086 -4.484 1 98.38 97 ILE B O 1
ATOM 2039 N N . LEU B 1 98 ? 3.551 8.961 -4.543 1 97 98 LEU B N 1
ATOM 2040 C CA . LEU B 1 98 ? 2.91 8.688 -5.824 1 97 98 LEU B CA 1
ATOM 2041 C C . LEU B 1 98 ? 1.619 7.898 -5.625 1 97 98 LEU B C 1
ATOM 2043 O O . LEU B 1 98 ? 0.628 8.133 -6.32 1 97 98 LEU B O 1
ATOM 2047 N N . THR B 1 99 ? 1.691 6.934 -4.742 1 95 99 THR B N 1
ATOM 2048 C CA . THR B 1 99 ? 0.55 6.098 -4.391 1 95 99 THR B CA 1
ATOM 2049 C C . THR B 1 99 ? 0.417 5.973 -2.877 1 95 99 THR B C 1
ATOM 2051 O O . THR B 1 99 ? 1.415 5.82 -2.17 1 95 99 THR B O 1
ATOM 2054 N N . GLU B 1 100 ? -0.728 6.141 -2.383 1 95.5 100 GLU B N 1
ATOM 2055 C CA . GLU B 1 100 ? -1.036 5.957 -0.967 1 95.5 100 GLU B CA 1
ATOM 2056 C C . GLU B 1 100 ? -2.107 4.887 -0.771 1 95.5 100 GLU B C 1
ATOM 2058 O O . GLU B 1 100 ? -2.92 4.645 -1.665 1 95.5 100 GLU B O 1
ATOM 2063 N N . GLY B 1 101 ? -2.031 4.176 0.269 1 93.12 101 GLY B N 1
ATOM 2064 C CA . GLY B 1 101 ? -2.988 3.137 0.614 1 93.12 101 GLY B CA 1
ATOM 2065 C C . GLY B 1 101 ? -3.281 3.066 2.102 1 93.12 101 GLY B C 1
ATOM 2066 O O . GLY B 1 101 ? -2.379 3.227 2.926 1 93.12 101 GLY B O 1
ATOM 2067 N N . TYR B 1 102 ? -4.566 2.775 2.373 1 91.81 102 TYR B N 1
ATOM 2068 C CA . TYR B 1 102 ? -5.016 2.73 3.758 1 91.81 102 TYR B CA 1
ATOM 2069 C C . TYR B 1 102 ? -5.855 1.485 4.02 1 91.81 102 TYR B C 1
ATOM 2071 O O . TYR B 1 102 ? -6.699 1.114 3.199 1 91.81 102 TYR B O 1
ATOM 2079 N N . PHE B 1 103 ? -5.605 0.833 5.164 1 90.56 103 PHE B N 1
ATOM 2080 C CA . PHE B 1 103 ? -6.461 -0.256 5.625 1 90.56 103 PHE B CA 1
ATOM 2081 C C . PHE B 1 103 ? -6.199 -0.568 7.094 1 90.56 103 PHE B C 1
ATOM 2083 O O . PHE B 1 103 ? -5.066 -0.876 7.477 1 90.56 103 PHE B O 1
ATOM 2090 N N . GLY B 1 104 ? -7.277 -0.472 7.832 1 87.69 104 GLY B N 1
ATOM 2091 C CA . GLY B 1 104 ? -7.133 -0.733 9.258 1 87.69 104 GLY B CA 1
ATOM 2092 C C . GLY B 1 104 ? -6.141 0.195 9.93 1 87.69 104 GLY B C 1
ATOM 2093 O O . GLY B 1 104 ? -6.285 1.418 9.867 1 87.69 104 GLY B O 1
ATOM 2094 N N . TYR B 1 105 ? -5.105 -0.435 10.484 1 93.19 105 TYR B N 1
ATOM 2095 C CA . TYR B 1 105 ? -4.105 0.321 11.227 1 93.19 105 TYR B CA 1
ATOM 2096 C C . TYR B 1 105 ? -2.908 0.658 10.352 1 93.19 105 TYR B C 1
ATOM 2098 O O . TYR B 1 105 ? -1.939 1.263 10.82 1 93.19 105 TYR B O 1
ATOM 2106 N N . ASN B 1 106 ? -3.047 0.282 9.086 1 94.06 106 ASN B N 1
ATOM 2107 C CA . ASN B 1 106 ? -1.88 0.401 8.219 1 94.06 106 ASN B CA 1
ATOM 2108 C C . ASN B 1 106 ? -2.062 1.505 7.184 1 94.06 106 ASN B C 1
ATOM 2110 O O . ASN B 1 106 ? -3.145 1.652 6.613 1 94.06 106 ASN B O 1
ATOM 2114 N N . SER B 1 107 ? -1.066 2.316 7.027 1 95.75 107 SER B N 1
ATOM 2115 C CA . SER B 1 107 ? -0.916 3.238 5.902 1 95.75 107 SER B CA 1
ATOM 2116 C C . SER B 1 107 ? 0.355 2.943 5.113 1 95.75 107 SER B C 1
ATOM 2118 O O . SER B 1 107 ? 1.41 2.689 5.699 1 95.75 107 SER B O 1
ATOM 2120 N N . THR B 1 108 ? 0.207 2.949 3.824 1 97 108 THR B N 1
ATOM 2121 C CA . THR B 1 108 ? 1.364 2.703 2.971 1 97 108 THR B CA 1
ATOM 2122 C C . THR B 1 108 ? 1.533 3.826 1.952 1 97 108 THR B C 1
ATOM 2124 O O . THR B 1 108 ? 0.575 4.211 1.278 1 97 108 THR B O 1
ATOM 2127 N N . TYR B 1 109 ? 2.744 4.359 1.882 1 98.25 109 TYR B N 1
ATOM 2128 C CA . TYR B 1 109 ? 3.113 5.344 0.873 1 98.25 109 TYR B CA 1
ATOM 2129 C C . TYR B 1 109 ? 4.211 4.809 -0.037 1 98.25 109 TYR B C 1
ATOM 2131 O O . TYR B 1 109 ? 5.23 4.301 0.44 1 98.25 109 TYR B O 1
ATOM 2139 N N . MET B 1 110 ? 3.932 4.871 -1.28 1 97.81 110 MET B N 1
ATOM 2140 C CA . MET B 1 110 ? 4.91 4.488 -2.297 1 97.81 110 MET B CA 1
ATOM 2141 C C . MET B 1 110 ? 5.273 5.684 -3.176 1 97.81 110 MET B C 1
ATOM 2143 O O . MET B 1 110 ? 4.402 6.469 -3.555 1 97.81 110 MET B O 1
ATOM 2147 N N . GLY B 1 111 ? 6.59 5.82 -3.404 1 98.12 111 GLY B N 1
ATOM 2148 C CA . GLY B 1 111 ? 7.016 6.945 -4.219 1 98.12 111 GLY B CA 1
ATOM 2149 C C . GLY B 1 111 ? 8.523 7.062 -4.328 1 98.12 111 GLY B C 1
ATOM 2150 O O . GLY B 1 111 ? 9.219 6.055 -4.504 1 98.12 111 GLY B O 1
ATOM 2151 N N . TRP B 1 112 ? 8.93 8.336 -4.305 1 98.69 112 TRP B N 1
ATOM 2152 C CA . TRP B 1 112 ? 10.344 8.586 -4.543 1 98.69 112 TRP B CA 1
ATOM 2153 C C . TRP B 1 112 ? 10.984 9.281 -3.342 1 98.69 112 TRP B C 1
ATOM 2155 O O . TRP B 1 112 ? 10.391 10.188 -2.752 1 98.69 112 TRP B O 1
ATOM 2165 N N . ILE B 1 113 ? 12.141 8.82 -3.074 1 98.75 113 ILE B N 1
ATOM 2166 C CA . ILE B 1 113 ? 12.992 9.516 -2.109 1 98.75 113 ILE B CA 1
ATOM 2167 C C . ILE B 1 113 ? 13.969 10.43 -2.844 1 98.75 113 ILE B C 1
ATOM 2169 O O . ILE B 1 113 ? 14.688 9.984 -3.738 1 98.75 113 ILE B O 1
ATOM 2173 N N . ARG B 1 114 ? 13.914 11.664 -2.467 1 98.25 114 ARG B N 1
ATOM 2174 C CA . ARG B 1 114 ? 14.734 12.688 -3.115 1 98.25 114 ARG B CA 1
ATOM 2175 C C . ARG B 1 114 ? 15.719 13.305 -2.129 1 98.25 114 ARG B C 1
ATOM 2177 O O . ARG B 1 114 ? 15.312 13.859 -1.103 1 98.25 114 ARG B O 1
ATOM 2184 N N . GLU B 1 115 ? 16.938 13.164 -2.436 1 96.75 115 GLU B N 1
ATOM 2185 C CA . GLU B 1 115 ? 18.016 13.844 -1.721 1 96.75 115 GLU B CA 1
ATOM 2186 C C . GLU B 1 115 ? 18.734 14.836 -2.627 1 96.75 115 GLU B C 1
ATOM 2188 O O . GLU B 1 115 ? 19 14.547 -3.799 1 96.75 115 GLU B O 1
ATOM 2193 N N . GLU B 1 116 ? 19.031 15.945 -2.062 1 94.44 116 GLU B N 1
ATOM 2194 C CA . GLU B 1 116 ? 19.734 16.953 -2.85 1 94.44 116 GLU B CA 1
ATOM 2195 C C . GLU B 1 116 ? 21.016 16.391 -3.445 1 94.44 116 GLU B C 1
ATOM 2197 O O . GLU B 1 116 ? 21.797 15.75 -2.744 1 94.44 116 GLU B O 1
ATOM 2202 N N . GLY B 1 117 ? 21.219 16.594 -4.707 1 95.25 117 GLY B N 1
ATOM 2203 C CA . GLY B 1 117 ? 22.438 16.219 -5.383 1 95.25 117 GLY B CA 1
ATOM 2204 C C . GLY B 1 117 ? 22.469 14.758 -5.801 1 95.25 117 GLY B C 1
ATOM 2205 O O . GLY B 1 117 ? 23.453 14.281 -6.367 1 95.25 117 GLY B O 1
ATOM 2206 N N . LYS B 1 118 ? 21.438 14 -5.52 1 96.56 118 LYS B N 1
ATOM 2207 C CA . LYS B 1 118 ? 21.359 12.586 -5.871 1 96.56 118 LYS B CA 1
ATOM 2208 C C . LYS B 1 118 ? 20.156 12.297 -6.762 1 96.56 118 LYS B C 1
ATOM 2210 O O . LYS B 1 118 ? 19.172 13.023 -6.723 1 96.56 118 LYS B O 1
ATOM 2215 N N . GLU B 1 119 ? 20.266 11.297 -7.598 1 97.94 119 GLU B N 1
ATOM 2216 C CA . GLU B 1 119 ? 19.094 10.82 -8.328 1 97.94 119 GLU B CA 1
ATOM 2217 C C . GLU B 1 119 ? 18.047 10.234 -7.387 1 97.94 119 GLU B C 1
ATOM 2219 O O . GLU B 1 119 ? 18.391 9.547 -6.422 1 97.94 119 GLU B O 1
ATOM 2224 N N . PRO B 1 120 ? 16.844 10.492 -7.637 1 98.5 120 PRO B N 1
ATOM 2225 C CA . PRO B 1 120 ? 15.805 9.891 -6.797 1 98.5 120 PRO B CA 1
ATOM 2226 C C . PRO B 1 120 ? 15.797 8.367 -6.867 1 98.5 120 PRO B C 1
ATOM 2228 O O . PRO B 1 120 ? 16.234 7.789 -7.863 1 98.5 120 PRO B O 1
ATOM 2231 N N . VAL B 1 121 ? 15.305 7.758 -5.828 1 98.75 121 VAL B N 1
ATOM 2232 C CA . VAL B 1 121 ? 15.109 6.312 -5.797 1 98.75 121 VAL B CA 1
ATOM 2233 C C . VAL B 1 121 ? 13.695 5.988 -5.32 1 98.75 121 VAL B C 1
ATOM 2235 O O . VAL B 1 121 ? 13.047 6.82 -4.684 1 98.75 121 VAL B O 1
ATOM 2238 N N . SER B 1 122 ? 13.211 4.824 -5.676 1 98.69 122 SER B N 1
ATOM 2239 C CA . SER B 1 122 ? 11.906 4.391 -5.184 1 98.69 122 SER B CA 1
ATOM 2240 C C . SER B 1 122 ? 11.953 4.102 -3.686 1 98.69 122 SER B C 1
ATOM 2242 O O . SER B 1 122 ? 12.977 3.672 -3.162 1 98.69 122 SER B O 1
ATOM 2244 N N . GLY B 1 123 ? 10.906 4.379 -3.045 1 98.62 123 GLY B N 1
ATOM 2245 C CA . GLY B 1 123 ? 10.727 4.066 -1.636 1 98.62 123 GLY B CA 1
ATOM 2246 C C . GLY B 1 123 ? 9.32 3.615 -1.298 1 98.62 123 GLY B C 1
ATOM 2247 O O . GLY B 1 123 ? 8.359 3.996 -1.976 1 98.62 123 GLY B O 1
ATOM 2248 N N . ILE B 1 124 ? 9.156 2.787 -0.328 1 98.56 124 ILE B N 1
ATOM 2249 C CA . ILE B 1 124 ? 7.887 2.379 0.256 1 98.56 124 ILE B CA 1
ATOM 2250 C C . ILE B 1 124 ? 7.914 2.604 1.766 1 98.56 124 ILE B C 1
ATOM 2252 O O . ILE B 1 124 ? 8.805 2.105 2.457 1 98.56 124 ILE B O 1
ATOM 2256 N N . MET B 1 125 ? 6.988 3.344 2.26 1 98.5 125 MET B N 1
ATOM 2257 C CA . MET B 1 125 ? 6.855 3.609 3.689 1 98.5 125 MET B CA 1
ATOM 2258 C C . MET B 1 125 ? 5.656 2.861 4.27 1 98.5 125 MET B C 1
ATOM 2260 O O . MET B 1 125 ? 4.527 3.037 3.811 1 98.5 125 MET B O 1
ATOM 2264 N N . TYR B 1 126 ? 5.922 2.002 5.223 1 98.19 126 TYR B N 1
ATOM 2265 C CA . TYR B 1 126 ? 4.898 1.297 5.984 1 98.19 126 TYR B CA 1
ATOM 2266 C C . TYR B 1 126 ? 4.672 1.958 7.34 1 98.19 126 TYR B C 1
ATOM 2268 O O . TYR B 1 126 ? 5.582 2.016 8.164 1 98.19 126 TYR B O 1
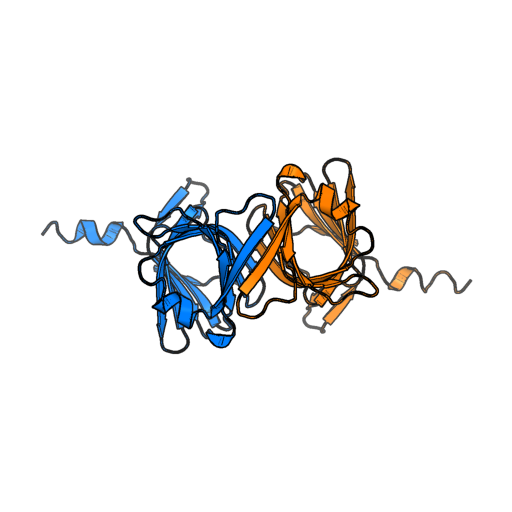ATOM 2276 N N . LEU B 1 127 ? 3.486 2.396 7.578 1 98.31 127 LEU B N 1
ATOM 2277 C CA . LEU B 1 127 ? 3.16 3.053 8.836 1 98.31 127 LEU B CA 1
ATOM 2278 C C . LEU B 1 127 ? 2.062 2.293 9.578 1 98.31 127 LEU B C 1
ATOM 2280 O O . LEU B 1 127 ? 1.136 1.771 8.953 1 98.31 127 LEU B O 1
ATOM 2284 N N . TRP B 1 128 ? 2.178 2.287 10.875 1 97.56 128 TRP B N 1
ATOM 2285 C CA . TRP B 1 128 ? 1.202 1.624 11.734 1 97.56 128 TRP B CA 1
ATOM 2286 C C . TRP B 1 128 ? 0.771 2.539 12.875 1 97.56 128 TRP B C 1
ATOM 2288 O O . TRP B 1 128 ? 1.609 3.162 13.531 1 97.56 128 TRP B O 1
ATOM 2298 N N . ASN B 1 129 ? -0.529 2.633 13.086 1 97.5 129 ASN B N 1
ATOM 2299 C CA . ASN B 1 129 ? -0.999 3.375 14.25 1 97.5 129 ASN B CA 1
ATOM 2300 C C . ASN B 1 129 ? -2.361 2.875 14.727 1 97.5 129 ASN B C 1
ATOM 2302 O O . ASN B 1 129 ? -3.219 2.537 13.906 1 97.5 129 ASN B O 1
ATOM 2306 N N . ARG B 1 130 ? -2.576 2.906 15.977 1 95.44 130 ARG B N 1
ATOM 2307 C CA . ARG B 1 130 ? -3.84 2.465 16.562 1 95.44 130 ARG B CA 1
ATOM 2308 C C . ARG B 1 130 ? -4.781 3.645 16.781 1 95.44 130 ARG B C 1
ATOM 2310 O O . ARG B 1 130 ? -6.004 3.494 16.703 1 95.44 130 ARG B O 1
ATOM 2317 N N . GLY B 1 131 ? -4.195 4.797 17.125 1 95.25 131 GLY B N 1
ATOM 2318 C CA . GLY B 1 131 ? -4.996 5.984 17.391 1 95.25 131 GLY B CA 1
ATOM 2319 C C . GLY B 1 131 ? -5.465 6.672 16.109 1 95.25 131 GLY B C 1
ATOM 2320 O O . GLY B 1 131 ? -5.434 6.078 15.031 1 95.25 131 GLY B O 1
ATOM 2321 N N . ASP B 1 132 ? -5.887 7.879 16.234 1 94.19 132 ASP B N 1
ATOM 2322 C CA . ASP B 1 132 ? -6.434 8.633 15.102 1 94.19 132 ASP B CA 1
ATOM 2323 C C . ASP B 1 132 ? -5.336 9.023 14.117 1 94.19 132 ASP B C 1
ATOM 2325 O O . ASP B 1 132 ? -4.215 9.336 14.523 1 94.19 132 ASP B O 1
ATOM 2329 N N . MET B 1 133 ? -5.645 8.906 12.867 1 94.62 133 MET B N 1
ATOM 2330 C CA . MET B 1 133 ? -4.914 9.664 11.852 1 94.62 133 MET B CA 1
ATOM 2331 C C . MET B 1 133 ? -5.531 11.039 11.648 1 94.62 133 MET B C 1
ATOM 2333 O O . MET B 1 133 ? -6.723 11.156 11.367 1 94.62 133 MET B O 1
ATOM 2337 N N . VAL B 1 134 ? -4.754 12.094 11.812 1 95.5 134 VAL B N 1
ATOM 2338 C CA . VAL B 1 134 ? -5.27 13.453 11.828 1 95.5 134 VAL B CA 1
ATOM 2339 C C . VAL B 1 134 ? -4.566 14.289 10.75 1 95.5 134 VAL B C 1
ATOM 2341 O O . VAL B 1 134 ? -3.348 14.203 10.594 1 95.5 134 VAL B O 1
ATOM 2344 N N . TYR B 1 135 ? -5.328 14.969 9.992 1 95.19 135 TYR B N 1
ATOM 2345 C CA . TYR B 1 135 ? -4.816 16.016 9.117 1 95.19 135 TYR B CA 1
ATOM 2346 C C . TYR B 1 135 ? -4.844 17.375 9.828 1 95.19 135 TYR B C 1
ATOM 2348 O O . TYR B 1 135 ? -5.918 17.875 10.164 1 95.19 135 TYR B O 1
ATOM 2356 N N . ARG B 1 136 ? -3.752 17.906 10.062 1 95.81 136 ARG B N 1
ATOM 2357 C CA . ARG B 1 136 ? -3.648 19.266 10.586 1 95.81 136 ARG B CA 1
ATOM 2358 C C . ARG B 1 136 ? -3.289 20.25 9.484 1 95.81 136 ARG B C 1
ATOM 2360 O O . ARG B 1 136 ? -2.131 20.344 9.07 1 95.81 136 ARG B O 1
ATOM 2367 N N . ILE B 1 137 ? -4.23 21.047 9.047 1 93.94 137 ILE B N 1
ATOM 2368 C CA . ILE B 1 137 ? -4.09 21.906 7.883 1 93.94 137 ILE B CA 1
ATOM 2369 C C . ILE B 1 137 ? -3.758 23.328 8.336 1 93.94 137 ILE B C 1
ATOM 2371 O O . ILE B 1 137 ? -4.352 23.844 9.289 1 93.94 137 ILE B O 1
ATOM 2375 N N . GLU B 1 138 ? -2.797 23.938 7.719 1 89.12 138 GLU B N 1
ATOM 2376 C CA . GLU B 1 138 ? -2.426 25.328 8.008 1 89.12 138 GLU B CA 1
ATOM 2377 C C . GLU B 1 138 ? -3.242 26.312 7.172 1 89.12 138 GLU B C 1
ATOM 2379 O O . GLU B 1 138 ? -3.479 26.062 5.988 1 89.12 138 GLU B O 1
ATOM 2384 N N . ASP B 1 139 ? -4.168 27.125 7.691 1 72.06 139 ASP B N 1
ATOM 2385 C CA . ASP B 1 139 ? -5.023 28.125 7.055 1 72.06 139 ASP B CA 1
ATOM 2386 C C . ASP B 1 139 ? -4.195 29.156 6.297 1 72.06 139 ASP B C 1
ATOM 2388 O O . ASP B 1 139 ? -3.201 29.656 6.82 1 72.06 139 ASP B O 1
ATOM 2392 N N . GLU B 1 140 ? -4.059 29.141 4.992 1 59.31 140 GLU B N 1
ATOM 2393 C CA . GLU B 1 140 ? -3.422 30.266 4.301 1 59.31 140 GLU B CA 1
ATOM 2394 C C . GLU B 1 140 ? -3.941 31.594 4.824 1 59.31 140 GLU B C 1
ATOM 2396 O O . GLU B 1 140 ? -3.246 32.625 4.742 1 59.31 140 GLU B O 1
ATOM 2401 N N . ASN B 1 141 ? -5.246 31.719 4.965 1 50.69 141 ASN B N 1
ATOM 2402 C CA . ASN B 1 141 ? -5.75 33.094 5.086 1 50.69 141 ASN B CA 1
ATOM 2403 C C . ASN B 1 141 ? -5.125 33.812 6.277 1 50.69 141 ASN B C 1
ATOM 2405 O O . ASN B 1 141 ? -5.168 35.031 6.352 1 50.69 141 ASN B O 1
ATOM 2409 N N . LEU B 1 142 ? -4.844 33.125 7.355 1 41.94 142 LEU B N 1
ATOM 2410 C CA . LEU B 1 142 ? -4.695 34 8.508 1 41.94 142 LEU B CA 1
ATOM 2411 C C . LEU B 1 142 ? -3.377 34.781 8.445 1 41.94 142 LEU B C 1
ATOM 2413 O O . LEU B 1 142 ? -3.238 35.812 9.07 1 41.94 142 LEU B O 1
ATOM 2417 N N . ASN B 1 143 ? -2.283 34.188 7.898 1 42.28 143 ASN B N 1
ATOM 2418 C CA . ASN B 1 143 ? -1.132 35.062 8.109 1 42.28 143 ASN B CA 1
ATOM 2419 C C . ASN B 1 143 ? -1.149 36.25 7.164 1 42.28 143 ASN B C 1
ATOM 2421 O O . ASN B 1 143 ? -0.29 37.125 7.254 1 42.28 143 ASN B O 1
ATOM 2425 N N . ASP B 1 144 ? -1.715 36.188 5.949 1 40.44 144 ASP B N 1
ATOM 2426 C CA . ASP B 1 144 ? -1.533 37.438 5.219 1 40.44 144 ASP B CA 1
ATOM 2427 C C . ASP B 1 144 ? -2.342 38.562 5.852 1 40.44 144 ASP B C 1
ATOM 2429 O O . ASP B 1 144 ? -2.24 39.719 5.43 1 40.44 144 ASP B O 1
ATOM 2433 N N . ILE B 1 145 ? -3.336 38.406 6.688 1 39.66 145 ILE B N 1
ATOM 2434 C CA . ILE B 1 145 ? -4.031 39.594 7.176 1 39.66 145 ILE B CA 1
ATOM 2435 C C . ILE B 1 145 ? -3.223 40.219 8.297 1 39.66 145 ILE B C 1
ATOM 2437 O O . ILE B 1 145 ? -3.523 41.344 8.727 1 39.66 145 ILE B O 1
ATOM 2441 N N . GLY B 1 146 ? -2.328 39.594 9.023 1 34.78 146 GLY B N 1
ATOM 2442 C CA . GLY B 1 146 ? -1.684 40.344 10.086 1 34.78 146 GLY B CA 1
ATOM 2443 C C . GLY B 1 146 ? -0.67 41.344 9.57 1 34.78 146 GLY B C 1
ATOM 2444 O O . GLY B 1 146 ? -0.147 42.156 10.344 1 34.78 146 GLY B O 1
ATOM 2445 N N . CYS B 1 147 ? 0.13 41.156 8.508 1 29.91 147 CYS B N 1
ATOM 2446 C CA . CYS B 1 147 ? 1.173 42.156 8.383 1 29.91 147 CYS B CA 1
ATOM 2447 C C . CYS B 1 147 ? 0.624 43.438 7.75 1 29.91 147 CYS B C 1
ATOM 2449 O O . CYS B 1 147 ? 1.385 44.25 7.223 1 29.91 147 CYS B O 1
ATOM 2451 N N . ARG B 1 148 ? -0.646 43.562 7.484 1 31.12 148 ARG B N 1
ATOM 2452 C CA . ARG B 1 148 ? -0.988 44.938 7.086 1 31.12 148 ARG B CA 1
ATOM 2453 C C . ARG B 1 148 ? -0.992 45.875 8.289 1 31.12 148 ARG B C 1
ATOM 2455 O O . ARG B 1 148 ? -1.966 45.906 9.039 1 31.12 148 ARG B O 1
ATOM 2462 N N . ARG B 1 149 ? -0.2 45.406 9.312 1 24.39 149 ARG B N 1
ATOM 2463 C CA . ARG B 1 149 ? 0.025 46.562 10.148 1 24.39 149 ARG B CA 1
ATOM 2464 C C . ARG B 1 149 ? 1.099 47.469 9.539 1 24.39 149 ARG B C 1
ATOM 2466 O O . ARG B 1 149 ? 2.074 46.969 8.969 1 24.39 149 ARG B O 1
#

Secondary structure (DSSP, 8-state):
-EEE--TTB--S-B-TT-EEEEEEEETTEEEEEEEEEEEEETTEEEEEEEEEEEESB-GGG-EEEEESS--SSEEEEEEEEEHHHHHHHTTT-EEEEEEEEEETTEEEEEEEEE-TTS--EEEEEEEEBSS-EEEEEE-HHHHHHHT--/-EEE--TTB--SEE-TT-EEEEEEEETTEEEEEEEEEEEEETTEEEEEEEEEEEETB-GGG-EEEEESS--SSEEEEEEEEEHHHHHHHTTT-EEEEEEEEEETTEEEEEEEEE-TTS--EEEEEEEEBSS-EEEEEE-SHHHHHHT--

Nearest PDB structures (foldseek):
  5vpq-assembly2_B  TM=6.558E-01  e=1.832E+00  Paraburkholderia phymatum STM815
  1bsg-assembly1_A  TM=5.365E-01  e=2.929E+00  Streptomyces albus G
  3rd7-assembly1_A  TM=4.522E-01  e=1.930E+00  Mycobacterium avium 104
  5j0c-assembly1_A  TM=2.700E-01  e=8.831E-01  Homo sapiens
  3cjy-assembly1_A-2  TM=2.701E-01  e=9.218E+00  Novosphingobium aromaticivorans DSM 12444

Sequence (298 aa):
MEFVHDRNSNILFSLHDSRIQKVDFQNNTLRLKMNRIFQYTADGEKIFSGDIIFKDSDLDECSVFIFDKVVYEGKFSGNAISMKDYMETYSNAEFEILTEGYFGYNSTYMGWIREEGKEPVSGIMYLWNRGDMVYRIEDENLNDIGCRRMEFVHDRNSNILFSLHDSRIQKVDFQNNTLRLKMNRIFQYTADGEKIFSGDIIFKDSDLDECSVFIFDKVVYEGKFSGNAISMKDYMETYSNAEFEILTEGYFGYNSTYMGWIREEGKEPVSGIMYLWNRGDMVYRIEDENLNDIGCRR

Foldseek 3Di:
DKDWDDLVDDDQKDCAQKKFQAWDDDPQKIKTWIPWIWGQDPVGIDIFGFIKMFHNWDQQQKKKWWWPAADDDDDTDTDIDTPVVCNVVLVRKMFGFHDWDDHQQWIKGWGWIDDPPDHITIMMIITGHNDITMTDTDDVPPVVVPPVD/DKDWDDLVDDDQKDCAQKKFQAWDDDPQKIKTWIPWIWGQDPVGIDIFTFIKMFHNWDQQQKKKWWWPAADDDDDTDTDIDTPVVCNVVLVRKMFGFHDWDDHQQWIKGWGWIDDPPDHITIMMIITGHNDITMTDTDDVPPVVVPVVD